Protein AF-A0AAW2Y7U4-F1 (afdb_monomer_lite)

Foldseek 3Di:
DDDDDDDDPPPVVVVVVVVVVCVVVDDPDDDAPDQPPADDFLLVCCVPPDPPVVSQVVQQVDWDWDAQDVVRDIDIHRGDRGTGDDDPDRDQVRQCVVLVNDGDDDPRCQQPVDPVRPVLVVLQQPQFDDDPPPDDDDPQWGAGPSDVVRTHNDDNPDDQPPDQDPVRDRPDPVVVVVVVVVVVVVVVVVVVVVVCVVCVVVVPDDDDDPDDD

InterPro domains:
  IPR002326 Cytochrome c1 [PF02167] (40-176)
  IPR002326 Cytochrome c1 [PTHR10266] (40-177)
  IPR021157 Cytochrome c1, transmembrane anchor, C-terminal [SSF81496] (174-211)
  IPR036909 Cytochrome c-like domain superfamily [G3DSA:1.10.760.10] (37-176)
  IPR036909 Cytochrome c-like domain superfamily [SSF46626] (39-178)

pLDDT: mean 77.58, std 15.25, range [33.69, 92.62]

Sequence (213 aa):
MALFGAGVSGLLSFATIASCDEAEHGLGAPSYPWPHNGILSFMTMRRVAYTEEETKAMAAEIEVVDGPNDEGEMFTRPGKLSDRFPQPYANEQAARFANGGAYPPDLSLITKARHDGQNYIFALLTGYRDPPAGVSIREGLHYNPYFPGGAIAMPKMLNDGAIEYEDGTPATEAQMGFKWIFVLSLALLQAGYYRRLKWSVLKSRKLVLDVIN

Structure (mmCIF, N/CA/C/O backbone):
data_AF-A0AAW2Y7U4-F1
#
_entry.id   AF-A0AAW2Y7U4-F1
#
loop_
_atom_site.group_PDB
_atom_site.id
_atom_site.type_symbol
_atom_site.label_atom_id
_atom_site.label_alt_id
_atom_site.label_comp_id
_atom_site.label_asym_id
_atom_site.label_entity_id
_atom_site.label_seq_id
_atom_site.pdbx_PDB_ins_code
_atom_site.Cartn_x
_atom_site.Cartn_y
_atom_site.Cartn_z
_atom_site.occupancy
_atom_site.B_iso_or_equiv
_atom_site.auth_seq_id
_atom_site.auth_comp_id
_atom_site.auth_asym_id
_atom_site.auth_atom_id
_atom_site.pdbx_PDB_model_num
ATOM 1 N N . MET A 1 1 ? -12.641 -80.018 -8.385 1.00 36.97 1 MET A N 1
ATOM 2 C CA . MET A 1 1 ? -12.291 -79.380 -9.673 1.00 36.97 1 MET A CA 1
ATOM 3 C C . MET A 1 1 ? -12.311 -77.877 -9.475 1.00 36.97 1 MET A C 1
ATOM 5 O O . MET A 1 1 ? -13.200 -77.384 -8.798 1.00 36.97 1 MET A O 1
ATOM 9 N N . ALA A 1 2 ? -11.262 -77.214 -9.940 1.00 36.09 2 ALA A N 1
ATOM 10 C CA . ALA A 1 2 ? -10.817 -75.887 -9.540 1.00 36.09 2 ALA A CA 1
ATOM 11 C C . ALA A 1 2 ? -11.294 -74.753 -10.477 1.00 36.09 2 ALA A C 1
ATOM 13 O O . ALA A 1 2 ? -11.786 -75.029 -11.564 1.00 36.09 2 ALA A O 1
ATOM 14 N N . LEU A 1 3 ? -10.997 -73.516 -10.047 1.00 37.44 3 LEU A N 1
ATOM 15 C CA . LEU A 1 3 ? -10.847 -72.264 -10.814 1.00 37.44 3 LEU A CA 1
ATOM 16 C C . LEU A 1 3 ? -12.106 -71.522 -11.309 1.00 37.44 3 LEU A C 1
ATOM 18 O O . LEU A 1 3 ? -12.762 -71.947 -12.248 1.00 37.44 3 LEU A O 1
ATOM 22 N N . PHE A 1 4 ? -12.369 -70.359 -10.694 1.00 36.69 4 PHE A N 1
ATOM 23 C CA . PHE A 1 4 ? -12.333 -68.980 -11.248 1.00 36.69 4 PHE A CA 1
ATOM 24 C C . PHE A 1 4 ? -13.032 -68.071 -10.204 1.00 36.69 4 PHE A C 1
ATOM 26 O O . PHE A 1 4 ? -14.191 -68.292 -9.891 1.00 36.69 4 PHE A O 1
ATOM 33 N N . GLY A 1 5 ? -12.441 -67.079 -9.534 1.00 33.69 5 GLY A N 1
ATOM 34 C CA . GLY A 1 5 ? -11.221 -66.316 -9.784 1.00 33.69 5 GLY A CA 1
ATOM 35 C C . GLY A 1 5 ? -11.572 -64.825 -9.875 1.00 33.69 5 GLY A C 1
ATOM 36 O O . GLY A 1 5 ? -11.991 -64.385 -10.931 1.00 33.69 5 GLY A O 1
ATOM 37 N N . ALA A 1 6 ? -11.412 -64.098 -8.760 1.00 44.75 6 ALA A N 1
ATOM 38 C CA . ALA A 1 6 ? -11.179 -62.648 -8.642 1.00 44.75 6 ALA A CA 1
ATOM 39 C C . ALA A 1 6 ? -12.042 -61.674 -9.485 1.00 44.75 6 ALA A C 1
ATOM 41 O O . ALA A 1 6 ? -11.770 -61.453 -10.658 1.00 44.75 6 ALA A O 1
ATOM 42 N N . GLY A 1 7 ? -13.002 -60.978 -8.856 1.00 37.09 7 GLY A N 1
ATOM 43 C CA . GLY A 1 7 ? -13.749 -59.913 -9.552 1.00 37.09 7 GLY A CA 1
ATOM 44 C C . GLY A 1 7 ? -14.312 -58.749 -8.730 1.00 37.09 7 GLY A C 1
ATOM 45 O O . GLY A 1 7 ? -14.622 -57.724 -9.320 1.00 37.09 7 GLY A O 1
ATOM 46 N N . VAL A 1 8 ? -14.439 -58.837 -7.397 1.00 41.47 8 VAL A N 1
ATOM 47 C CA . VAL A 1 8 ? -15.178 -57.797 -6.631 1.00 41.47 8 VAL A CA 1
ATOM 48 C C . VAL A 1 8 ? -14.355 -57.133 -5.515 1.00 41.47 8 VAL A C 1
ATOM 50 O O . VAL A 1 8 ? -14.747 -56.103 -4.981 1.00 41.47 8 VAL A O 1
ATOM 53 N N . SER A 1 9 ? -13.152 -57.626 -5.204 1.00 45.81 9 SER A N 1
ATOM 54 C CA . SER A 1 9 ? -12.367 -57.097 -4.072 1.00 45.81 9 SER A CA 1
ATOM 55 C C . SER A 1 9 ? -11.516 -55.850 -4.379 1.00 45.81 9 SER A C 1
ATOM 57 O O . SER A 1 9 ? -10.838 -55.361 -3.481 1.00 45.81 9 SER A O 1
ATOM 59 N N . GLY A 1 10 ? -11.508 -55.343 -5.618 1.00 40.22 10 GLY A N 1
ATOM 60 C CA . GLY A 1 10 ? -10.635 -54.230 -6.034 1.00 40.22 10 GLY A CA 1
ATOM 61 C C . GLY A 1 10 ? -11.274 -52.837 -6.014 1.00 40.22 10 GLY A C 1
ATOM 62 O O . GLY A 1 10 ? -10.560 -51.843 -6.072 1.00 40.22 10 GLY A O 1
ATOM 63 N N . LEU A 1 11 ? -12.606 -52.747 -5.930 1.00 41.75 11 LEU A N 1
ATOM 64 C CA . LEU A 1 11 ? -13.334 -51.468 -5.974 1.00 41.75 11 LEU A CA 1
ATOM 65 C C . LEU A 1 11 ? -13.614 -50.870 -4.588 1.00 41.75 11 LEU A C 1
ATOM 67 O O . LEU A 1 11 ? -13.903 -49.684 -4.487 1.00 41.75 11 LEU A O 1
ATOM 71 N N . LEU A 1 12 ? -13.488 -51.662 -3.519 1.00 41.91 12 LEU A N 1
ATOM 72 C CA . LEU A 1 12 ? -13.683 -51.186 -2.145 1.00 41.91 12 LEU A CA 1
ATOM 73 C C . LEU A 1 12 ? -12.390 -50.724 -1.466 1.00 41.91 12 LEU A C 1
ATOM 75 O O . LEU A 1 12 ? -12.472 -49.967 -0.504 1.00 41.91 12 LEU A O 1
ATOM 79 N N . SER A 1 13 ? -11.215 -51.121 -1.965 1.00 44.44 13 SER A N 1
ATOM 80 C CA . SER A 1 13 ? -9.920 -50.756 -1.374 1.00 44.44 13 SER A CA 1
ATOM 81 C C . SER A 1 13 ? -9.435 -49.357 -1.769 1.00 44.44 13 SER A C 1
ATOM 83 O O . SER A 1 13 ? -8.787 -48.695 -0.967 1.00 44.44 13 SER A O 1
ATOM 85 N N . PHE A 1 14 ? -9.787 -48.853 -2.957 1.00 40.94 14 PHE A N 1
ATOM 86 C CA . PHE A 1 14 ? -9.413 -47.489 -3.364 1.00 40.94 14 PHE A CA 1
ATOM 87 C C . PHE A 1 14 ? -10.247 -46.397 -2.676 1.00 40.94 14 PHE A C 1
ATOM 89 O O . PHE A 1 14 ? -9.730 -45.315 -2.412 1.00 40.94 14 PHE A O 1
ATOM 96 N N . ALA A 1 15 ? -11.507 -46.680 -2.328 1.00 45.12 15 ALA A N 1
ATOM 97 C CA . ALA A 1 15 ? -12.352 -45.734 -1.595 1.00 45.12 15 ALA A CA 1
ATOM 98 C C . ALA A 1 15 ? -11.982 -45.642 -0.102 1.00 45.12 15 ALA A C 1
ATOM 100 O O . ALA A 1 15 ? -12.077 -44.570 0.490 1.00 45.12 15 ALA A O 1
ATOM 101 N N . THR A 1 16 ? -11.522 -46.743 0.509 1.00 45.28 16 THR A N 1
ATOM 102 C CA . THR A 1 16 ? -11.102 -46.737 1.922 1.00 45.28 16 THR A CA 1
ATOM 103 C C . THR A 1 16 ? -9.768 -46.029 2.135 1.00 45.28 16 THR A C 1
ATOM 105 O O . THR A 1 16 ? -9.624 -45.347 3.140 1.00 45.28 16 THR A O 1
ATOM 108 N N . ILE A 1 17 ? -8.822 -46.110 1.191 1.00 48.69 17 ILE A N 1
ATOM 109 C CA . ILE A 1 17 ? -7.541 -45.389 1.307 1.00 48.69 17 ILE A CA 1
ATOM 110 C C . ILE A 1 17 ? -7.755 -43.865 1.235 1.00 48.69 17 ILE A C 1
ATOM 112 O O . ILE A 1 17 ? -7.222 -43.147 2.073 1.00 48.69 17 ILE A O 1
ATOM 116 N N . ALA A 1 18 ? -8.602 -43.373 0.320 1.00 48.94 18 ALA A N 1
ATOM 117 C CA . ALA A 1 18 ? -8.914 -41.941 0.219 1.00 48.94 18 ALA A CA 1
ATOM 118 C C . ALA A 1 18 ? -9.675 -41.401 1.449 1.00 48.94 18 ALA A C 1
ATOM 120 O O . ALA A 1 18 ? -9.380 -40.312 1.931 1.00 48.94 18 ALA A O 1
ATOM 121 N N . SER A 1 19 ? -10.611 -42.188 1.997 1.00 50.25 19 SER A N 1
ATOM 122 C CA . SER A 1 19 ? -11.323 -41.839 3.235 1.00 50.25 19 SER A CA 1
ATOM 123 C C . SER A 1 19 ? -10.422 -41.873 4.474 1.00 50.25 19 SER A C 1
ATOM 125 O O . SER A 1 19 ? -10.700 -41.149 5.429 1.00 50.25 19 SER A O 1
ATOM 127 N N . CYS A 1 20 ? -9.385 -42.716 4.493 1.00 51.78 20 CYS A N 1
ATOM 128 C CA . CYS A 1 20 ? -8.417 -42.749 5.587 1.00 51.78 20 CYS A CA 1
ATOM 129 C C . CYS A 1 20 ? -7.456 -41.554 5.532 1.00 51.78 20 CYS A C 1
ATOM 131 O O . CYS A 1 20 ? -7.213 -40.967 6.579 1.00 51.78 20 CYS A O 1
ATOM 133 N N . ASP A 1 21 ? -6.987 -41.126 4.353 1.00 51.34 21 ASP A N 1
ATOM 134 C CA . ASP A 1 21 ? -6.082 -39.966 4.240 1.00 51.34 21 ASP A CA 1
ATOM 135 C C . ASP A 1 21 ? -6.731 -38.657 4.738 1.00 51.34 21 ASP A C 1
ATOM 137 O O . ASP A 1 21 ? -6.091 -37.887 5.459 1.00 51.34 21 ASP A O 1
ATOM 141 N N . GLU A 1 22 ? -8.013 -38.418 4.427 1.00 56.22 22 GLU A N 1
ATOM 142 C CA . GLU A 1 22 ? -8.770 -37.257 4.936 1.00 56.22 22 GLU A CA 1
ATOM 143 C C . GLU A 1 22 ? -9.026 -37.336 6.452 1.00 56.22 22 GLU A C 1
ATOM 145 O O . GLU A 1 22 ? -9.030 -36.315 7.144 1.00 56.22 22 GLU A O 1
ATOM 150 N N . ALA A 1 23 ? -9.205 -38.548 6.986 1.00 57.84 23 ALA A N 1
ATOM 151 C CA . ALA A 1 23 ? -9.392 -38.775 8.416 1.00 57.84 23 ALA A CA 1
ATOM 152 C C . ALA A 1 23 ? -8.083 -38.638 9.218 1.00 57.84 23 ALA A C 1
ATOM 154 O O . ALA A 1 23 ? -8.126 -38.171 10.356 1.00 57.84 23 ALA A O 1
ATOM 155 N N . GLU A 1 24 ? -6.930 -38.998 8.641 1.00 51.22 24 GLU A N 1
ATOM 156 C CA . GLU A 1 24 ? -5.616 -38.882 9.294 1.00 51.22 24 GLU A CA 1
ATOM 157 C C . GLU A 1 24 ? -5.070 -37.447 9.291 1.0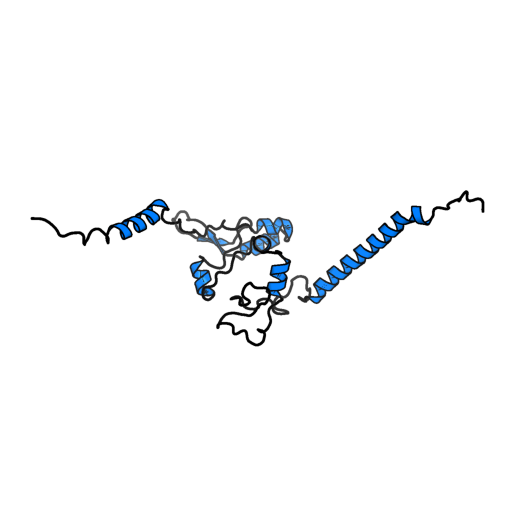0 51.22 24 GLU A C 1
ATOM 159 O O . GLU A 1 24 ? -4.419 -37.038 10.254 1.00 51.22 24 GLU A O 1
ATOM 164 N N . HIS A 1 25 ? -5.388 -36.651 8.265 1.00 56.03 25 HIS A N 1
ATOM 165 C CA . HIS A 1 25 ? -5.038 -35.224 8.229 1.00 56.03 25 HIS A CA 1
ATOM 166 C C . HIS A 1 25 ? -5.986 -34.357 9.072 1.00 56.03 25 HIS A C 1
ATOM 168 O O . HIS A 1 25 ? -5.632 -33.233 9.440 1.00 56.03 25 HIS A O 1
ATOM 174 N N . GLY A 1 26 ? -7.167 -34.889 9.402 1.00 55.41 26 GLY A N 1
ATOM 175 C CA . GLY A 1 26 ? -8.241 -34.155 10.052 1.00 55.41 26 GLY A CA 1
ATOM 176 C C . GLY A 1 26 ? -8.894 -33.140 9.111 1.00 55.41 26 GLY A C 1
ATOM 177 O O . GLY A 1 26 ? -8.283 -32.613 8.180 1.00 55.41 26 GLY A O 1
ATOM 178 N N . LEU A 1 27 ? -10.167 -32.831 9.365 1.00 69.62 27 LEU A N 1
ATOM 179 C CA . LEU A 1 27 ? -10.836 -31.742 8.662 1.00 69.62 27 LEU A CA 1
ATOM 180 C C . LEU A 1 27 ? -10.092 -30.436 8.983 1.00 69.62 27 LEU A C 1
ATOM 182 O O . LEU A 1 27 ? -9.951 -30.078 10.154 1.00 69.62 27 LEU A O 1
ATOM 186 N N . GLY A 1 28 ? -9.607 -29.734 7.957 1.00 53.69 28 GLY A N 1
ATOM 187 C CA . GLY A 1 28 ? -8.924 -28.455 8.141 1.00 53.69 28 GLY A CA 1
ATOM 188 C C . GLY A 1 28 ? -9.796 -27.495 8.948 1.00 53.69 28 GLY A C 1
ATOM 189 O O . GLY A 1 28 ? -10.969 -27.295 8.626 1.00 53.69 28 GLY A O 1
ATOM 190 N N . ALA A 1 29 ? -9.238 -26.920 10.015 1.00 51.44 29 ALA A N 1
ATOM 191 C CA . ALA A 1 29 ? -9.971 -25.969 10.837 1.00 51.44 29 ALA A CA 1
ATOM 192 C C . ALA A 1 29 ? -10.449 -24.794 9.960 1.00 51.44 29 ALA A C 1
ATOM 194 O O . ALA A 1 29 ? -9.643 -24.233 9.208 1.00 51.44 29 ALA A O 1
ATOM 195 N N . PRO A 1 30 ? -11.734 -24.405 10.027 1.00 63.22 30 PRO A N 1
ATOM 196 C CA . PRO A 1 30 ? -12.220 -23.263 9.270 1.00 63.22 30 PRO A CA 1
ATOM 197 C C . PRO A 1 30 ? -11.508 -21.991 9.746 1.00 63.22 30 PRO A C 1
ATOM 199 O O . PRO A 1 30 ? -11.254 -21.797 10.936 1.00 63.22 30 PRO A O 1
ATOM 202 N N . SER A 1 31 ? -11.169 -21.109 8.809 1.00 58.25 31 SER A N 1
ATOM 203 C CA . SER A 1 31 ? -10.583 -19.814 9.141 1.00 58.25 31 SER A CA 1
ATOM 204 C C . SER A 1 31 ? -11.659 -18.912 9.744 1.00 58.25 31 SER A C 1
ATOM 206 O O . SER A 1 31 ? -12.531 -18.415 9.029 1.00 58.25 31 SER A O 1
ATOM 208 N N . TYR A 1 32 ? -11.604 -18.697 11.054 1.00 51.03 32 TYR A N 1
ATOM 209 C CA . TYR A 1 32 ? -12.492 -17.757 11.731 1.00 51.03 32 TYR A CA 1
ATOM 210 C C . TYR A 1 32 ? -11.959 -16.321 11.568 1.00 51.03 32 TYR A C 1
ATOM 212 O O . TYR A 1 32 ? -10.771 -16.087 11.824 1.00 51.03 32 TYR A O 1
ATOM 220 N N . PRO A 1 33 ? -12.793 -15.349 11.152 1.00 57.72 33 PRO A N 1
ATOM 221 C CA . PRO A 1 33 ? -12.385 -13.960 10.944 1.00 57.72 33 PRO A CA 1
ATOM 222 C C . PRO A 1 33 ? -12.293 -13.218 12.285 1.00 57.72 33 PRO A C 1
ATOM 224 O O . PRO A 1 33 ? -13.090 -12.335 12.590 1.00 57.72 33 PRO A O 1
ATOM 227 N N . TRP A 1 34 ? -11.334 -13.605 13.128 1.00 58.59 34 TRP A N 1
ATOM 228 C CA . TRP A 1 34 ? -11.118 -12.942 14.409 1.00 58.59 34 TRP A CA 1
ATOM 229 C C . TRP A 1 34 ? -10.731 -11.469 14.207 1.00 58.59 34 TRP A C 1
ATOM 231 O O . TRP A 1 34 ? -9.892 -11.178 13.349 1.00 58.59 34 TRP A O 1
ATOM 241 N N . PRO A 1 35 ? -11.220 -10.542 15.051 1.00 49.69 35 PRO A N 1
ATOM 242 C CA . PRO A 1 35 ? -10.911 -9.112 14.935 1.00 49.69 35 PRO A CA 1
ATOM 243 C C . PRO A 1 35 ? -9.421 -8.789 15.151 1.00 49.69 35 PRO A C 1
ATOM 245 O O . PRO A 1 35 ? -8.964 -7.690 14.848 1.00 49.69 35 PRO A O 1
ATOM 248 N N . HIS A 1 36 ? -8.637 -9.743 15.664 1.00 57.34 36 HIS A N 1
ATOM 249 C CA . HIS A 1 36 ? -7.193 -9.619 15.864 1.00 57.34 36 HIS A CA 1
ATOM 250 C C . HIS A 1 36 ? -6.341 -10.258 14.750 1.00 57.34 36 HIS A C 1
ATOM 252 O O . HIS A 1 36 ? -5.112 -10.263 14.866 1.00 57.34 36 HIS A O 1
ATOM 258 N N . ASN A 1 37 ? -6.951 -10.762 13.671 1.00 56.62 37 ASN A N 1
ATOM 259 C CA . ASN A 1 37 ? -6.230 -11.335 12.535 1.00 56.62 37 ASN A CA 1
ATOM 260 C C . ASN A 1 37 ? -5.621 -10.234 11.654 1.00 56.62 37 ASN A C 1
ATOM 262 O O . ASN A 1 37 ? -6.326 -9.535 10.931 1.00 56.62 37 ASN A O 1
ATOM 266 N N . GLY A 1 38 ? -4.296 -10.102 11.699 1.00 64.62 38 GLY A N 1
ATOM 267 C CA . GLY A 1 38 ? -3.539 -9.132 10.907 1.00 64.62 38 GLY A CA 1
ATOM 268 C C . GLY A 1 38 ? -2.384 -8.525 11.700 1.00 64.62 38 GLY A C 1
ATOM 269 O O . GLY A 1 38 ? -2.373 -8.530 12.932 1.00 64.62 38 GLY A O 1
ATOM 270 N N . ILE A 1 39 ? -1.376 -8.005 10.999 1.00 72.19 39 ILE A N 1
ATOM 271 C CA . ILE A 1 39 ? -0.150 -7.496 11.642 1.00 72.19 39 ILE A CA 1
ATOM 272 C C . ILE A 1 39 ? -0.290 -6.017 12.028 1.00 72.19 39 ILE A C 1
ATOM 274 O O . ILE A 1 39 ? 0.277 -5.581 13.034 1.00 72.19 39 ILE A O 1
ATOM 278 N N . LEU A 1 40 ? -1.077 -5.248 11.275 1.00 80.31 40 LEU A N 1
ATOM 279 C CA . LEU A 1 40 ? -1.239 -3.806 11.459 1.00 80.31 40 LEU A CA 1
ATOM 280 C C . LEU A 1 40 ? -2.457 -3.484 12.335 1.00 80.31 40 LEU A C 1
ATOM 282 O O . LEU A 1 40 ? -3.530 -4.055 12.166 1.00 80.31 40 LEU A O 1
ATOM 286 N N . SER A 1 41 ? -2.269 -2.594 13.308 1.00 84.00 41 SER A N 1
ATOM 287 C CA . SER A 1 41 ? -3.330 -2.002 14.132 1.00 84.00 41 SER A CA 1
ATOM 288 C C . SER A 1 41 ? -3.214 -0.484 14.110 1.00 84.00 41 SER A C 1
ATOM 290 O O . SER A 1 41 ? -2.131 0.057 13.854 1.00 84.00 41 SER A O 1
ATOM 292 N N . PHE A 1 42 ? -4.303 0.203 14.453 1.00 85.06 42 PHE A N 1
ATOM 293 C CA . PHE A 1 42 ? -4.319 1.662 14.591 1.00 85.06 42 PHE A CA 1
ATOM 294 C C . PHE A 1 42 ? -3.248 2.162 15.576 1.00 85.06 42 PHE A C 1
ATOM 296 O O . PHE A 1 42 ? -2.602 3.183 15.351 1.00 85.06 42 PHE A O 1
ATOM 303 N N . MET A 1 43 ? -2.939 1.386 16.616 1.00 85.62 43 MET A N 1
ATOM 304 C CA . MET A 1 43 ? -1.855 1.688 17.555 1.00 85.62 43 MET A CA 1
ATOM 305 C C . MET A 1 43 ? -0.474 1.846 16.892 1.00 85.62 43 MET A C 1
ATOM 307 O O . MET A 1 43 ? 0.343 2.652 17.349 1.00 85.62 43 MET A O 1
ATOM 311 N N . THR A 1 44 ? -0.194 1.091 15.826 1.00 85.94 44 THR A N 1
ATOM 312 C CA . THR A 1 44 ? 1.058 1.222 15.066 1.00 85.94 44 THR A CA 1
ATOM 313 C C . THR A 1 44 ? 1.094 2.545 14.299 1.00 85.94 44 THR A C 1
ATOM 315 O O . THR A 1 44 ? 2.136 3.194 14.278 1.00 85.94 44 THR A O 1
ATOM 318 N N . MET A 1 45 ? -0.041 2.993 13.752 1.00 83.50 45 MET A N 1
ATOM 319 C CA . MET A 1 45 ? -0.172 4.300 13.090 1.00 83.50 45 MET A CA 1
ATOM 320 C C . MET A 1 45 ? 0.094 5.459 14.050 1.00 83.50 45 MET A C 1
ATOM 322 O O . MET A 1 45 ? 0.916 6.321 13.741 1.00 83.50 45 MET A O 1
ATOM 326 N N . ARG A 1 46 ? -0.508 5.419 15.248 1.00 84.38 46 ARG A N 1
ATOM 327 C CA . ARG A 1 46 ? -0.305 6.425 16.307 1.00 84.38 46 ARG A CA 1
ATOM 328 C C . ARG A 1 46 ? 1.170 6.623 16.668 1.00 84.38 46 ARG A C 1
ATOM 330 O O . ARG A 1 46 ? 1.595 7.686 17.096 1.00 84.38 46 ARG A O 1
ATOM 337 N N . ARG A 1 47 ? 1.966 5.556 16.590 1.00 75.31 47 ARG A N 1
ATOM 338 C CA . ARG A 1 47 ? 3.387 5.601 16.961 1.00 75.31 47 ARG A CA 1
ATOM 339 C C . ARG A 1 47 ? 4.282 6.188 15.874 1.00 75.31 47 ARG A C 1
ATOM 341 O O . ARG A 1 47 ? 5.422 6.517 16.188 1.00 75.31 47 ARG A O 1
ATOM 348 N N . VAL A 1 48 ? 3.814 6.247 14.629 1.00 82.75 48 VAL A N 1
ATOM 349 C CA . VAL A 1 48 ? 4.674 6.511 13.467 1.00 82.75 48 VAL A CA 1
ATOM 350 C C . VAL A 1 48 ? 4.217 7.728 12.671 1.00 82.75 48 VAL A C 1
ATOM 352 O O . VAL A 1 48 ? 5.057 8.559 12.346 1.00 82.75 48 VAL A O 1
ATOM 355 N N . ALA A 1 49 ? 2.928 7.826 12.343 1.00 79.19 49 ALA A N 1
ATOM 356 C CA . ALA A 1 49 ? 2.438 8.764 11.331 1.00 79.19 49 ALA A CA 1
ATOM 357 C C . ALA A 1 49 ? 1.417 9.786 11.852 1.00 79.19 49 ALA A C 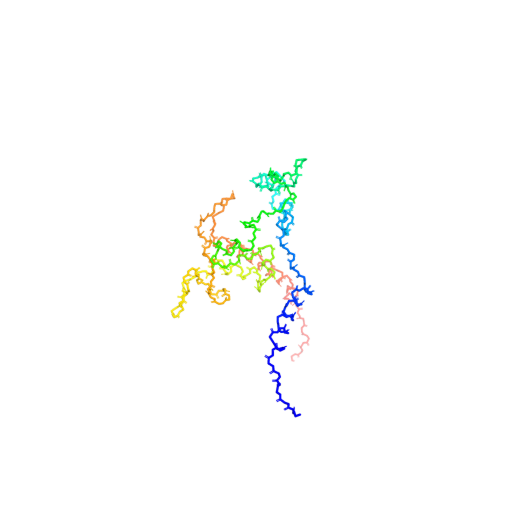1
ATOM 359 O O . ALA A 1 49 ? 1.432 10.916 11.383 1.00 79.19 49 ALA A O 1
ATOM 360 N N . TYR A 1 50 ? 0.570 9.414 12.816 1.00 87.69 50 TYR A N 1
ATOM 361 C CA . TYR A 1 50 ? -0.565 10.237 13.252 1.00 87.69 50 TYR A CA 1
ATOM 362 C C . TYR A 1 50 ? -0.544 10.507 14.752 1.00 87.69 50 TYR A C 1
ATOM 364 O O . TYR A 1 50 ? 0.031 9.741 15.531 1.00 87.69 50 TYR A O 1
ATOM 372 N N . THR A 1 51 ? -1.218 11.575 15.171 1.00 91.50 51 THR A N 1
ATOM 373 C CA . THR A 1 51 ? -1.446 11.856 16.591 1.00 91.50 51 THR A CA 1
ATOM 374 C C . THR A 1 51 ? -2.481 10.896 17.190 1.00 91.50 51 THR A C 1
ATOM 376 O O . THR A 1 51 ? -3.192 10.169 16.489 1.00 91.50 51 THR A O 1
ATOM 379 N N . GLU A 1 52 ? -2.568 10.849 18.523 1.00 86.94 52 GLU A N 1
ATOM 380 C CA . GLU A 1 52 ? -3.530 9.977 19.207 1.00 86.94 52 GLU A CA 1
ATOM 381 C C . GLU A 1 52 ? -4.984 10.342 18.913 1.00 86.94 52 GLU A C 1
ATOM 383 O O . GLU A 1 52 ? -5.815 9.446 18.789 1.00 86.94 52 GLU A O 1
ATOM 388 N N . GLU A 1 53 ? -5.285 11.630 18.791 1.00 89.88 53 GLU A N 1
ATOM 389 C CA . GLU A 1 53 ? -6.643 12.117 18.550 1.00 89.88 53 GLU A CA 1
ATOM 390 C C . GLU A 1 53 ? -7.093 11.801 17.122 1.00 89.88 53 GLU A C 1
ATOM 392 O O . GLU A 1 53 ? -8.159 11.215 16.942 1.00 89.88 53 GLU A O 1
ATOM 397 N N . GLU A 1 54 ? -6.238 12.054 16.128 1.00 89.19 54 GLU A N 1
ATOM 398 C CA . GLU A 1 54 ? -6.488 11.694 14.726 1.00 89.19 54 GLU A CA 1
ATOM 399 C C . GLU A 1 54 ? -6.674 10.184 14.565 1.00 89.19 54 GLU A C 1
ATOM 401 O O . GLU A 1 54 ? -7.642 9.726 13.964 1.00 89.19 54 GLU A O 1
ATOM 406 N N . THR A 1 55 ? -5.790 9.385 15.171 1.00 87.38 55 THR A N 1
ATOM 407 C CA . THR A 1 55 ? -5.878 7.923 15.058 1.00 87.38 55 THR A CA 1
ATOM 408 C C . THR A 1 55 ? -7.139 7.382 15.742 1.00 87.38 55 THR A C 1
ATOM 410 O O . THR A 1 55 ? -7.731 6.414 15.268 1.00 87.38 55 THR A O 1
ATOM 413 N N . LYS A 1 56 ? -7.571 7.986 16.859 1.00 89.25 56 LYS A N 1
ATOM 414 C CA . LYS A 1 56 ? -8.841 7.632 17.512 1.00 89.25 56 LYS A CA 1
ATOM 415 C C . LYS A 1 56 ? -10.037 8.002 16.645 1.00 89.25 56 LYS A C 1
ATOM 417 O O . LYS A 1 56 ? -10.968 7.210 16.590 1.00 89.25 56 LYS A O 1
ATOM 422 N N . ALA A 1 57 ? -10.004 9.155 15.980 1.00 91.19 57 ALA A N 1
ATOM 423 C CA . ALA A 1 57 ? -11.060 9.564 15.060 1.00 91.19 57 ALA A CA 1
ATOM 424 C C . ALA A 1 57 ? -11.173 8.588 13.877 1.00 91.19 57 ALA A C 1
ATOM 426 O O . ALA A 1 57 ? -12.258 8.076 13.623 1.00 91.19 57 ALA A O 1
ATOM 427 N N . MET A 1 58 ? -10.046 8.227 13.252 1.00 87.38 58 MET A N 1
ATOM 428 C CA . MET A 1 58 ? -10.003 7.238 12.163 1.00 87.38 58 MET A CA 1
ATOM 429 C C . MET A 1 58 ? -10.470 5.846 12.609 1.00 87.38 58 MET A C 1
ATOM 431 O O . MET A 1 58 ? -11.166 5.152 11.876 1.00 87.38 58 MET A O 1
ATOM 435 N N . ALA A 1 59 ? -10.097 5.420 13.820 1.00 88.75 59 ALA A N 1
ATOM 436 C CA . ALA A 1 59 ? -10.554 4.143 14.362 1.00 88.75 59 ALA A CA 1
ATOM 437 C C . ALA A 1 59 ? -12.051 4.167 14.712 1.00 88.75 59 ALA A C 1
ATOM 439 O O . ALA A 1 59 ? -12.716 3.148 14.582 1.00 88.75 59 ALA A O 1
ATOM 440 N N . ALA A 1 60 ? -12.593 5.304 15.148 1.00 90.19 60 ALA A N 1
ATOM 441 C CA . ALA A 1 60 ? -14.007 5.422 15.495 1.00 90.19 60 ALA A CA 1
ATOM 442 C C . ALA A 1 60 ? -14.931 5.445 14.265 1.00 90.19 60 ALA A C 1
ATOM 444 O O . ALA A 1 60 ? -16.111 5.140 14.405 1.00 90.19 60 ALA A O 1
ATOM 445 N N . GLU A 1 61 ? -14.404 5.785 13.086 1.00 89.56 61 GLU A N 1
ATOM 446 C CA . GLU A 1 61 ? -15.147 5.776 11.820 1.00 89.56 61 GLU A CA 1
ATOM 447 C C . GLU A 1 61 ? -15.504 4.358 11.354 1.00 89.56 61 GLU A C 1
ATOM 449 O O . GLU A 1 61 ? -16.502 4.158 10.665 1.00 89.56 61 GLU A O 1
ATOM 454 N N . ILE A 1 62 ? -14.715 3.357 11.755 1.00 87.12 62 ILE A N 1
ATOM 455 C CA . ILE A 1 62 ? -14.978 1.965 11.401 1.00 87.12 62 ILE A CA 1
ATOM 456 C C . ILE A 1 62 ? -15.887 1.284 12.428 1.00 87.12 62 ILE A C 1
ATOM 458 O O . ILE A 1 62 ? -15.726 1.430 13.644 1.00 87.12 62 ILE A O 1
ATOM 462 N N . GLU A 1 63 ? -16.806 0.460 11.931 1.00 87.62 63 GLU A N 1
ATOM 463 C CA . GLU A 1 63 ? -17.601 -0.437 12.764 1.00 87.62 63 GLU A CA 1
ATOM 464 C C . GLU A 1 63 ? -16.904 -1.791 12.894 1.00 87.62 63 GLU A C 1
ATOM 466 O O . GLU A 1 63 ? -16.503 -2.413 11.907 1.00 87.62 63 GLU A O 1
ATOM 471 N N . VAL A 1 64 ? -16.760 -2.261 14.132 1.00 85.94 64 VAL A N 1
ATOM 472 C CA . VAL A 1 64 ? -16.154 -3.555 14.448 1.00 85.94 64 VAL A CA 1
ATOM 473 C C . VAL A 1 64 ? -17.176 -4.395 15.199 1.00 85.94 64 VAL A C 1
ATOM 475 O O . VAL A 1 64 ? -17.753 -3.950 16.193 1.00 85.94 64 VAL A O 1
ATOM 478 N N . VAL A 1 65 ? -17.388 -5.621 14.723 1.00 86.00 65 VAL A N 1
ATOM 479 C CA . VAL A 1 65 ? -18.189 -6.624 15.429 1.00 86.00 65 VAL A CA 1
ATOM 480 C C . VAL A 1 65 ? -17.396 -7.099 16.646 1.00 86.00 65 VAL A C 1
ATOM 482 O O . VAL A 1 65 ? -16.270 -7.584 16.505 1.00 86.00 65 VAL A O 1
ATOM 485 N N . ASP A 1 66 ? -17.975 -6.949 17.833 1.00 82.88 66 ASP A N 1
ATOM 486 C CA . ASP A 1 66 ? -17.411 -7.403 19.103 1.00 82.88 66 ASP A CA 1
ATOM 487 C C . ASP A 1 66 ? -18.288 -8.504 19.719 1.00 82.88 66 ASP A C 1
ATOM 489 O O . ASP A 1 66 ? -19.392 -8.775 19.245 1.00 82.88 66 ASP A O 1
ATOM 493 N N . GLY A 1 67 ? -17.726 -9.193 20.714 1.00 80.81 67 GLY A N 1
ATOM 494 C CA . GLY A 1 67 ? -18.201 -10.463 21.255 1.00 80.81 67 GLY A CA 1
ATOM 495 C C . GLY A 1 67 ? -19.640 -10.492 21.788 1.00 80.81 67 GLY A C 1
ATOM 496 O O . GLY A 1 67 ? -20.339 -9.480 21.794 1.00 80.81 67 GLY A O 1
ATOM 497 N N . PRO A 1 68 ? -20.076 -11.670 22.272 1.00 84.62 68 PRO A N 1
ATOM 498 C CA . PRO A 1 68 ? -21.427 -11.845 22.777 1.00 84.62 68 PRO A CA 1
ATOM 499 C C . PRO A 1 68 ? -21.662 -10.937 23.985 1.00 84.62 68 PRO A C 1
ATOM 501 O O . PRO A 1 68 ? -20.869 -10.941 24.930 1.00 84.62 68 PRO A O 1
ATOM 504 N N . ASN A 1 69 ? -22.741 -10.162 23.951 1.00 86.75 69 ASN A N 1
ATOM 505 C CA . ASN A 1 69 ? -23.242 -9.440 25.114 1.00 86.75 69 ASN A CA 1
ATOM 506 C C . ASN A 1 69 ? -23.800 -10.426 26.166 1.00 86.75 69 ASN A C 1
ATOM 508 O O . ASN A 1 69 ? -23.785 -11.643 25.974 1.00 86.75 69 ASN A O 1
ATOM 512 N N . ASP A 1 70 ? -24.329 -9.908 27.276 1.00 88.38 70 ASP A N 1
ATOM 513 C CA . ASP A 1 70 ? -24.929 -10.732 28.339 1.00 88.38 70 ASP A CA 1
ATOM 514 C C . ASP A 1 70 ? -26.135 -11.577 27.856 1.00 88.38 70 ASP A C 1
ATOM 516 O O . ASP A 1 70 ? -26.546 -12.519 28.532 1.00 88.38 70 ASP A O 1
ATOM 520 N N . GLU A 1 71 ? -26.674 -11.276 26.670 1.00 86.56 71 GLU A N 1
ATOM 521 C CA . GLU A 1 71 ? -27.759 -12.004 25.997 1.00 86.56 71 GLU A CA 1
ATOM 522 C C . GLU A 1 71 ? -27.239 -13.046 24.982 1.00 86.56 71 GLU A C 1
ATOM 524 O O . GLU A 1 71 ? -28.016 -13.825 24.431 1.00 86.56 71 GLU A O 1
ATOM 529 N N . GLY A 1 72 ? -25.920 -13.120 24.765 1.00 86.56 72 GLY A N 1
ATOM 530 C CA . GLY A 1 72 ? -25.278 -14.045 23.829 1.00 86.56 72 GLY A CA 1
ATOM 531 C C . GLY A 1 72 ? -25.244 -13.563 22.373 1.00 86.56 72 GLY A C 1
ATOM 532 O O . GLY A 1 72 ? -24.842 -14.327 21.494 1.00 86.56 72 GLY A O 1
ATOM 533 N N . GLU A 1 73 ? -25.628 -12.316 22.106 1.00 84.94 73 GLU A N 1
ATOM 534 C CA . GLU A 1 73 ? -25.663 -11.721 20.769 1.00 84.94 73 GLU A CA 1
ATOM 535 C C . GLU A 1 73 ? -24.402 -10.898 20.478 1.00 84.94 73 GLU A C 1
ATOM 537 O O . GLU A 1 73 ? -23.901 -10.161 21.327 1.00 84.94 73 GLU A O 1
ATOM 542 N N . MET A 1 74 ? -23.885 -11.009 19.252 1.00 87.44 74 MET A N 1
ATOM 543 C CA . MET A 1 74 ? -22.765 -10.189 18.781 1.00 87.44 74 MET A CA 1
ATOM 544 C C . MET A 1 74 ? -23.262 -8.771 18.489 1.00 87.44 74 MET A C 1
ATOM 546 O O . MET A 1 74 ? -24.272 -8.609 17.804 1.00 87.44 74 MET A O 1
ATOM 550 N N . PHE A 1 75 ? -22.538 -7.748 18.937 1.00 86.62 75 PHE A N 1
ATOM 551 C CA . PHE A 1 75 ? -22.910 -6.350 18.696 1.00 86.62 75 PHE A CA 1
ATOM 552 C C . PHE A 1 75 ? -21.829 -5.601 17.919 1.00 86.62 75 PHE A C 1
ATOM 554 O O . PHE A 1 75 ? -20.652 -5.966 17.927 1.00 86.62 75 PHE A O 1
ATOM 561 N N . THR A 1 76 ? -22.222 -4.532 17.231 1.00 88.81 76 THR A N 1
ATOM 562 C CA . THR A 1 76 ? -21.288 -3.623 16.567 1.00 88.81 76 THR A CA 1
ATOM 563 C C . THR A 1 76 ? -20.926 -2.474 17.496 1.00 88.81 76 THR A C 1
ATOM 565 O O . THR A 1 76 ? -21.761 -1.936 18.226 1.00 88.81 76 THR A O 1
ATOM 568 N N . ARG A 1 77 ? -19.651 -2.090 17.485 1.00 91.50 77 ARG A N 1
ATOM 569 C CA . ARG A 1 77 ? -19.158 -0.917 18.209 1.00 91.50 77 ARG A CA 1
ATOM 570 C C . ARG A 1 77 ? -18.223 -0.089 17.333 1.00 91.50 77 ARG A C 1
ATOM 572 O O . ARG A 1 77 ? -17.594 -0.649 16.431 1.00 91.50 77 ARG A O 1
ATOM 579 N N . PRO A 1 78 ? -18.051 1.209 17.637 1.00 92.62 78 PRO A N 1
ATOM 580 C CA . PRO A 1 78 ? -16.977 1.981 17.032 1.00 92.62 78 PRO A CA 1
ATOM 581 C C . PRO A 1 78 ? -15.616 1.347 17.353 1.00 92.62 78 PRO A C 1
ATOM 583 O O . PRO A 1 78 ? -15.393 0.790 18.446 1.00 92.62 78 PRO A O 1
ATOM 586 N N . GLY A 1 79 ? -14.710 1.414 16.382 1.00 89.44 79 GLY A N 1
ATOM 587 C CA . GLY A 1 79 ? -13.360 0.893 16.510 1.00 89.44 79 GLY A CA 1
ATOM 588 C C . GLY A 1 79 ? -12.542 1.626 17.575 1.00 89.44 79 GLY A C 1
ATOM 589 O O . GLY A 1 79 ? -12.764 2.785 17.932 1.00 89.44 79 GLY A O 1
ATOM 590 N N . LYS A 1 80 ? -11.578 0.901 18.133 1.00 89.19 80 LYS A N 1
ATOM 591 C CA . LYS A 1 80 ? -10.636 1.354 19.159 1.00 89.19 80 LYS A CA 1
ATOM 592 C C . LYS A 1 80 ? -9.218 1.263 18.604 1.00 89.19 80 LYS A C 1
ATOM 594 O O . LYS A 1 80 ? -8.933 0.484 17.705 1.00 89.19 80 LYS A O 1
ATOM 599 N N . LEU A 1 81 ? -8.276 1.979 19.219 1.00 87.12 81 LEU A N 1
ATOM 600 C CA . LEU A 1 81 ? -6.859 1.959 18.812 1.00 87.12 81 LEU A CA 1
ATOM 601 C C . LEU A 1 81 ? -6.220 0.557 18.809 1.00 87.12 81 LEU A C 1
ATOM 603 O O . LEU A 1 81 ? -5.252 0.313 18.086 1.00 87.12 81 LEU A O 1
ATOM 607 N N . SER A 1 82 ? -6.718 -0.344 19.656 1.00 86.50 82 SER A N 1
ATOM 608 C CA . SER A 1 82 ? -6.254 -1.730 19.738 1.00 86.50 82 SER A CA 1
ATOM 609 C C . SER A 1 82 ? -6.718 -2.595 18.570 1.00 86.50 82 SER A C 1
ATOM 611 O O . SER A 1 82 ? -6.118 -3.646 18.342 1.00 86.50 82 SER A O 1
ATOM 613 N N . ASP A 1 83 ? -7.766 -2.181 17.858 1.00 89.12 83 ASP A N 1
ATOM 614 C CA . ASP A 1 83 ? -8.352 -2.971 16.784 1.00 89.12 83 ASP A CA 1
ATOM 615 C C . ASP A 1 83 ? -7.426 -3.005 15.558 1.00 89.12 83 ASP A C 1
ATOM 617 O O . ASP A 1 83 ? -6.576 -2.129 15.328 1.00 89.12 83 ASP A O 1
ATOM 621 N N . ARG A 1 84 ? -7.554 -4.085 14.787 1.00 86.88 84 ARG A N 1
ATOM 622 C CA . ARG A 1 84 ? -6.862 -4.256 13.509 1.00 86.88 84 ARG A CA 1
ATOM 623 C C . ARG A 1 84 ? -7.598 -3.504 12.412 1.00 86.88 84 ARG A C 1
ATOM 625 O O . ARG A 1 84 ? -8.733 -3.069 12.586 1.00 86.88 84 ARG A O 1
ATOM 632 N N . PHE A 1 85 ? -6.939 -3.366 11.269 1.00 86.19 85 PHE A N 1
ATOM 633 C CA . PHE A 1 85 ? -7.629 -2.870 10.087 1.00 86.19 85 PHE A CA 1
ATOM 634 C C . PHE A 1 85 ? -8.727 -3.849 9.658 1.00 86.19 85 PHE A C 1
ATOM 636 O O . PHE A 1 85 ? -8.505 -5.064 9.708 1.00 86.19 85 PHE A O 1
ATOM 643 N N . PRO A 1 86 ? -9.900 -3.334 9.253 1.00 85.38 86 PRO A N 1
ATOM 644 C CA . PRO A 1 86 ? -11.010 -4.171 8.840 1.00 85.38 86 PRO A CA 1
ATOM 645 C C . PRO A 1 86 ? -10.645 -4.932 7.566 1.00 85.38 86 PRO A C 1
ATOM 647 O O . PRO A 1 86 ? -9.979 -4.410 6.668 1.00 85.38 86 PRO A O 1
ATOM 650 N N . GLN A 1 87 ? -11.088 -6.183 7.486 1.00 86.06 87 GLN A N 1
ATOM 651 C CA . GLN A 1 87 ? -10.931 -6.974 6.274 1.00 86.06 87 GLN A CA 1
ATOM 652 C C . GLN A 1 87 ? -12.019 -6.574 5.267 1.00 86.06 87 GLN A C 1
ATOM 654 O O . GLN A 1 87 ? -13.185 -6.485 5.647 1.00 86.06 87 GLN A O 1
ATOM 659 N N . PRO A 1 88 ? -11.679 -6.366 3.983 1.00 88.06 88 PRO A N 1
ATOM 660 C CA . PRO A 1 88 ? -12.659 -5.971 2.969 1.00 88.06 88 PRO A CA 1
ATOM 661 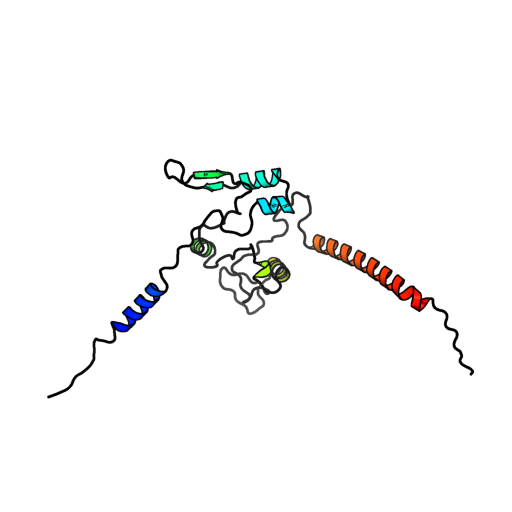C C . PRO A 1 88 ? -13.654 -7.090 2.629 1.00 88.06 88 PRO A C 1
ATOM 663 O O . PRO A 1 88 ? -14.742 -6.823 2.129 1.00 88.06 88 PRO A O 1
ATOM 666 N N . TYR A 1 89 ? -13.285 -8.345 2.891 1.00 87.50 89 TYR A N 1
ATOM 667 C CA . TYR A 1 89 ? -14.106 -9.521 2.625 1.00 87.50 89 TYR A CA 1
ATOM 668 C C . TYR A 1 89 ? -14.128 -10.425 3.855 1.00 87.50 89 TYR A C 1
ATOM 670 O O . TYR A 1 89 ? -13.121 -10.552 4.546 1.00 87.50 89 TYR A O 1
ATOM 678 N N . ALA A 1 90 ? -15.254 -11.103 4.085 1.00 85.88 90 ALA A N 1
ATOM 679 C CA . ALA A 1 90 ? -15.409 -12.028 5.209 1.00 85.88 90 ALA A CA 1
ATOM 680 C C . ALA A 1 90 ? -14.531 -13.287 5.092 1.00 85.88 90 ALA A C 1
ATOM 682 O O . ALA A 1 90 ? -14.110 -13.848 6.101 1.00 85.88 90 ALA A O 1
ATOM 683 N N . ASN A 1 91 ? -14.288 -13.766 3.867 1.00 86.06 91 ASN A N 1
ATOM 684 C CA . ASN A 1 91 ? -13.469 -14.946 3.608 1.00 86.06 91 ASN A CA 1
ATOM 685 C C . ASN A 1 91 ? -12.851 -14.921 2.198 1.00 86.06 91 ASN A C 1
ATOM 687 O O . ASN A 1 91 ? -13.207 -14.108 1.340 1.00 86.06 91 ASN A O 1
ATOM 691 N N . GLU A 1 92 ? -11.924 -15.851 1.953 1.00 85.00 92 GLU A N 1
ATOM 692 C CA . GLU A 1 92 ? -11.230 -15.988 0.668 1.00 85.00 92 GLU A CA 1
ATOM 693 C C . GLU A 1 92 ? -12.194 -16.275 -0.493 1.00 85.00 92 GLU A C 1
ATOM 695 O O . GLU A 1 92 ? -12.022 -15.748 -1.592 1.00 85.00 92 GLU A O 1
ATOM 700 N N . GLN A 1 93 ? -13.230 -17.084 -0.261 1.00 85.25 93 GLN A N 1
ATOM 701 C CA . GLN A 1 93 ? -14.199 -17.446 -1.298 1.00 85.25 93 GLN A CA 1
ATOM 702 C C . GLN A 1 93 ? -15.021 -16.236 -1.754 1.00 85.25 93 GLN A C 1
ATOM 704 O O . GLN A 1 93 ? -15.194 -16.041 -2.955 1.00 85.25 93 GLN A O 1
ATOM 709 N N . ALA A 1 94 ? -15.457 -15.387 -0.822 1.00 86.81 94 ALA A N 1
ATOM 710 C CA . ALA A 1 94 ? -16.144 -14.134 -1.113 1.00 86.81 94 ALA A CA 1
ATOM 711 C C . ALA A 1 94 ? -15.234 -13.174 -1.887 1.00 86.81 94 ALA A C 1
ATOM 713 O O . ALA A 1 94 ? -15.665 -12.580 -2.873 1.00 86.81 94 ALA A O 1
ATOM 714 N N . ALA A 1 95 ? -13.958 -13.087 -1.501 1.00 88.56 95 ALA A N 1
ATOM 715 C CA . ALA A 1 95 ? -12.977 -12.278 -2.213 1.00 88.56 95 ALA A CA 1
ATOM 716 C C . ALA A 1 95 ? -12.751 -12.781 -3.651 1.00 88.56 95 ALA A C 1
ATOM 718 O O . ALA A 1 95 ? -12.741 -11.982 -4.587 1.00 88.56 95 ALA A O 1
ATOM 719 N N . ARG A 1 96 ? -12.628 -14.099 -3.856 1.00 87.94 96 ARG A N 1
ATOM 720 C CA . ARG A 1 96 ? -12.508 -14.697 -5.195 1.00 87.94 96 ARG A CA 1
ATOM 721 C C . ARG A 1 96 ? -13.764 -14.482 -6.023 1.00 87.94 96 ARG A C 1
ATOM 723 O O . ARG A 1 96 ? -13.653 -14.127 -7.188 1.00 87.94 96 ARG A O 1
ATOM 730 N N . PHE A 1 97 ? -14.943 -14.661 -5.436 1.00 89.19 97 PHE A N 1
ATOM 731 C CA . PHE A 1 97 ? -16.208 -14.438 -6.128 1.00 89.19 97 PHE A CA 1
ATOM 732 C C . PHE A 1 97 ? -16.343 -12.984 -6.604 1.00 89.19 97 PHE A C 1
ATOM 734 O O . PHE A 1 97 ? -16.655 -12.754 -7.770 1.00 89.19 97 PHE A O 1
ATOM 741 N N . ALA A 1 98 ? -16.018 -12.012 -5.746 1.00 90.31 98 ALA A N 1
ATOM 742 C CA . ALA A 1 98 ? -16.080 -10.589 -6.082 1.00 90.31 98 ALA A CA 1
ATOM 743 C C . ALA A 1 98 ? -15.072 -10.167 -7.170 1.00 90.31 98 ALA A C 1
ATOM 745 O O . ALA A 1 98 ? -15.345 -9.241 -7.927 1.00 90.31 98 ALA A O 1
ATOM 746 N N . ASN A 1 99 ? -13.926 -10.850 -7.274 1.00 88.38 99 ASN A N 1
ATOM 747 C CA . ASN A 1 99 ? -12.827 -10.490 -8.181 1.00 88.38 99 ASN A CA 1
ATOM 748 C C . ASN A 1 99 ? -12.640 -11.490 -9.341 1.00 88.38 99 ASN A C 1
ATOM 750 O O . ASN A 1 99 ? -11.522 -11.700 -9.814 1.00 88.38 99 ASN A O 1
ATOM 754 N N . GLY A 1 100 ? -13.709 -12.160 -9.787 1.00 85.38 100 GLY A N 1
ATOM 755 C CA . GLY A 1 100 ? -13.656 -13.022 -10.979 1.00 85.38 100 GLY A CA 1
ATOM 756 C C . GLY A 1 100 ? -12.748 -14.255 -10.839 1.00 85.38 100 GLY A C 1
ATOM 757 O O . GLY A 1 100 ? -12.112 -14.683 -11.798 1.00 85.38 100 GLY A O 1
ATOM 758 N N . GLY A 1 101 ? -12.651 -14.815 -9.632 1.00 85.31 101 GLY A N 1
ATOM 759 C CA . GLY A 1 101 ? -11.846 -15.989 -9.275 1.00 85.31 101 GLY A CA 1
ATOM 760 C C . GLY A 1 101 ? -10.453 -15.669 -8.717 1.00 85.31 101 GLY A C 1
ATOM 761 O O . GLY A 1 101 ? -9.814 -16.540 -8.110 1.00 85.31 101 GLY A O 1
ATOM 762 N N . ALA A 1 102 ? -9.981 -14.428 -8.866 1.00 87.75 102 ALA A N 1
ATOM 763 C CA . ALA A 1 102 ? -8.695 -13.988 -8.334 1.00 87.75 102 ALA A CA 1
ATOM 764 C C . ALA A 1 102 ? -8.802 -13.624 -6.846 1.00 87.75 102 ALA A C 1
ATOM 766 O O . ALA A 1 102 ? -9.749 -12.973 -6.423 1.00 87.75 102 ALA A O 1
ATOM 767 N N . TYR A 1 103 ? -7.818 -14.025 -6.039 1.00 88.56 103 TYR A N 1
ATOM 768 C CA . TYR A 1 103 ? -7.754 -13.633 -4.631 1.00 88.56 103 TYR A CA 1
ATOM 769 C C . TYR A 1 103 ? -6.769 -12.471 -4.444 1.00 88.56 103 TYR A C 1
ATOM 771 O O . TYR A 1 103 ? -5.579 -12.658 -4.728 1.00 88.56 103 TYR A O 1
ATOM 779 N N . PRO A 1 104 ? -7.218 -11.290 -3.979 1.00 89.94 104 PRO A N 1
ATOM 780 C CA . PRO A 1 104 ? -6.313 -10.207 -3.621 1.00 89.94 104 PRO A CA 1
ATOM 781 C C . PRO A 1 104 ? -5.482 -10.616 -2.389 1.00 89.94 104 PRO A C 1
ATOM 783 O O . PRO A 1 104 ? -6.056 -10.916 -1.342 1.00 89.94 104 PRO A O 1
ATOM 786 N N . PRO A 1 105 ? -4.140 -10.665 -2.486 1.00 89.44 105 PRO A N 1
ATOM 787 C CA . PRO A 1 105 ? -3.299 -11.054 -1.359 1.00 89.44 105 PRO A CA 1
ATOM 788 C C . PRO A 1 105 ? -3.287 -9.972 -0.271 1.00 89.44 105 PRO A C 1
ATOM 790 O O . PRO A 1 105 ? -3.345 -8.782 -0.578 1.00 89.44 105 PRO A O 1
ATOM 793 N N . ASP A 1 106 ? -3.123 -10.380 0.990 1.00 88.69 106 ASP A N 1
ATOM 794 C CA . ASP A 1 106 ? -2.913 -9.443 2.101 1.00 88.69 106 ASP A CA 1
ATOM 795 C C . ASP A 1 106 ? -1.638 -8.608 1.883 1.00 88.69 106 ASP A C 1
ATOM 797 O O . ASP A 1 106 ? -0.554 -9.128 1.587 1.00 88.69 106 ASP A O 1
ATOM 801 N N . LEU A 1 107 ? -1.774 -7.290 2.036 1.00 88.50 107 LEU A N 1
ATOM 802 C CA . LEU A 1 107 ? -0.715 -6.321 1.774 1.00 88.50 107 LEU A CA 1
ATOM 803 C C . LEU A 1 107 ? 0.216 -6.100 2.972 1.00 88.50 107 LEU A C 1
ATOM 805 O O . LEU A 1 107 ? 1.267 -5.480 2.809 1.00 88.50 107 LEU A O 1
ATOM 809 N N . SER A 1 108 ? -0.093 -6.658 4.148 1.00 85.12 108 SER A N 1
ATOM 810 C CA . SER A 1 108 ? 0.704 -6.474 5.372 1.00 85.12 108 SER A CA 1
ATOM 811 C C . SER A 1 108 ? 2.196 -6.808 5.206 1.00 85.12 108 SER A C 1
ATOM 813 O O . SER A 1 108 ? 3.050 -6.165 5.815 1.00 85.12 108 SER A O 1
ATOM 815 N N . LEU A 1 109 ? 2.534 -7.804 4.375 1.00 86.88 109 LEU A N 1
ATOM 816 C CA . LEU A 1 109 ? 3.913 -8.264 4.138 1.00 86.88 109 LEU A CA 1
ATOM 817 C C . LEU A 1 109 ? 4.301 -8.309 2.656 1.00 86.88 109 LEU A C 1
ATOM 819 O O . LEU A 1 109 ? 5.312 -8.919 2.299 1.00 86.88 109 LEU A O 1
ATOM 823 N N . ILE A 1 110 ? 3.533 -7.671 1.775 1.00 85.44 110 ILE A N 1
ATOM 824 C CA . ILE A 1 110 ? 3.696 -7.849 0.327 1.00 85.44 110 ILE A CA 1
ATOM 825 C C . ILE A 1 110 ? 5.073 -7.399 -0.187 1.00 85.44 110 ILE A C 1
ATOM 827 O O . ILE A 1 110 ? 5.641 -8.039 -1.069 1.00 85.44 110 ILE A O 1
ATOM 831 N N . THR A 1 111 ? 5.664 -6.374 0.436 1.00 83.69 111 THR A N 1
ATOM 832 C CA . THR A 1 111 ? 7.021 -5.879 0.139 1.00 83.69 111 THR A CA 1
ATOM 833 C C . THR A 1 111 ? 8.122 -6.874 0.504 1.00 83.69 111 THR A C 1
ATOM 835 O O . THR A 1 111 ? 9.215 -6.797 -0.043 1.00 83.69 111 THR A O 1
ATOM 838 N N . LYS A 1 112 ? 7.864 -7.811 1.421 1.00 85.00 112 LYS A N 1
ATOM 839 C CA . LYS A 1 112 ? 8.804 -8.882 1.790 1.00 85.00 112 LYS A CA 1
ATOM 840 C C . LYS A 1 112 ? 8.494 -10.193 1.072 1.00 85.00 112 LYS A C 1
ATOM 842 O O . LYS A 1 112 ? 9.390 -10.995 0.847 1.00 85.00 112 LYS A O 1
ATOM 847 N N . ALA A 1 113 ? 7.230 -10.412 0.718 1.00 86.62 113 ALA A N 1
ATOM 848 C CA . ALA A 1 113 ? 6.751 -11.632 0.078 1.00 86.62 113 ALA A CA 1
ATOM 849 C C . ALA A 1 113 ? 6.973 -11.669 -1.446 1.00 86.62 113 ALA A C 1
ATOM 851 O O . ALA A 1 113 ? 6.642 -12.669 -2.086 1.00 86.62 113 ALA A O 1
ATOM 852 N N . ARG A 1 114 ? 7.458 -10.582 -2.059 1.00 84.00 114 ARG A N 1
ATOM 853 C CA . ARG A 1 114 ? 7.748 -10.492 -3.499 1.00 84.00 114 ARG A CA 1
ATOM 854 C C . ARG A 1 114 ? 9.215 -10.161 -3.742 1.00 84.00 114 ARG A C 1
ATOM 856 O O . ARG A 1 114 ? 9.858 -9.506 -2.925 1.00 84.00 114 ARG A O 1
ATOM 863 N N . HIS A 1 115 ? 9.730 -10.629 -4.879 1.00 82.19 115 HIS A N 1
ATOM 864 C CA . HIS A 1 115 ? 11.087 -10.314 -5.315 1.00 82.19 115 HIS A CA 1
ATOM 865 C C . HIS A 1 115 ? 11.224 -8.804 -5.517 1.00 82.19 115 HIS A C 1
ATOM 867 O O . HIS A 1 115 ? 10.282 -8.162 -5.968 1.00 82.19 115 HIS A O 1
ATOM 873 N N . ASP A 1 116 ? 12.371 -8.241 -5.137 1.00 80.50 116 ASP A N 1
ATOM 874 C CA . ASP A 1 116 ? 12.667 -6.802 -5.246 1.00 80.50 116 ASP A CA 1
ATOM 875 C C . ASP A 1 116 ? 11.672 -5.863 -4.511 1.00 80.50 116 ASP A C 1
ATOM 877 O O . ASP A 1 116 ? 11.712 -4.640 -4.645 1.00 80.50 116 ASP A O 1
ATOM 881 N N . GLY A 1 117 ? 10.783 -6.437 -3.691 1.00 84.31 117 GLY A N 1
ATOM 882 C CA . GLY A 1 117 ? 9.912 -5.772 -2.730 1.00 84.31 117 GLY A CA 1
ATOM 883 C C . GLY A 1 117 ? 9.224 -4.503 -3.227 1.00 84.31 117 GLY A C 1
ATOM 884 O O . GLY A 1 117 ? 8.244 -4.554 -3.968 1.00 84.31 117 GLY A O 1
ATOM 885 N N . GLN A 1 118 ? 9.710 -3.354 -2.754 1.00 80.00 118 GLN A N 1
ATOM 886 C CA . GLN A 1 118 ? 9.134 -2.040 -3.054 1.00 80.00 118 GLN A CA 1
ATOM 887 C C . GLN A 1 118 ? 9.260 -1.665 -4.535 1.00 80.00 118 GLN A C 1
ATOM 889 O O . GLN A 1 118 ? 8.306 -1.132 -5.099 1.00 80.00 118 GLN A O 1
ATOM 894 N N . ASN A 1 119 ? 10.392 -1.979 -5.171 1.00 80.00 119 ASN A N 1
ATOM 895 C CA . ASN A 1 119 ? 10.629 -1.667 -6.581 1.00 80.00 119 ASN A CA 1
ATOM 896 C C . ASN A 1 119 ? 9.631 -2.413 -7.470 1.00 80.00 119 ASN A C 1
ATOM 898 O O . ASN A 1 119 ? 9.032 -1.820 -8.365 1.00 80.00 119 ASN A O 1
ATOM 902 N N . TYR A 1 12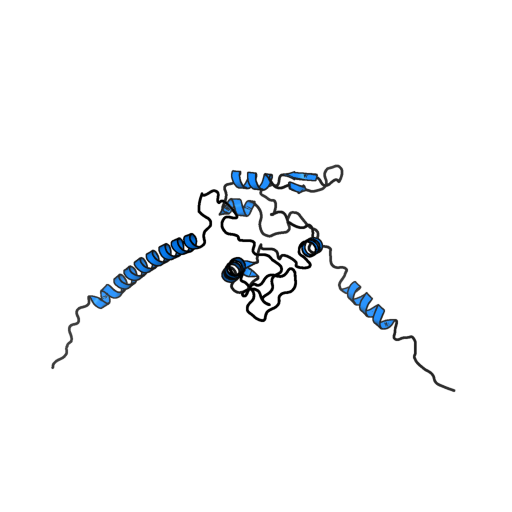0 ? 9.396 -3.694 -7.165 1.00 83.44 120 TYR A N 1
ATOM 903 C CA . TYR A 1 120 ? 8.403 -4.510 -7.858 1.00 83.44 120 TYR A CA 1
ATOM 904 C C . TYR A 1 120 ? 6.997 -3.919 -7.732 1.00 83.44 120 TYR A C 1
ATOM 906 O O . TYR A 1 120 ? 6.296 -3.785 -8.729 1.00 83.44 120 TYR A O 1
ATOM 914 N N . ILE A 1 121 ? 6.584 -3.523 -6.525 1.00 81.56 121 ILE A N 1
ATOM 915 C CA . ILE A 1 121 ? 5.245 -2.959 -6.297 1.00 81.56 121 ILE A CA 1
ATOM 916 C C . ILE A 1 121 ? 5.084 -1.622 -7.022 1.00 81.56 121 ILE A C 1
ATOM 918 O O . ILE A 1 121 ? 4.060 -1.398 -7.664 1.00 81.56 121 ILE A O 1
ATOM 922 N N . PHE A 1 122 ? 6.094 -0.752 -6.969 1.00 83.31 122 PHE A N 1
ATOM 923 C CA . PHE A 1 122 ? 6.064 0.528 -7.672 1.00 83.31 122 PHE A CA 1
ATOM 924 C C . PHE A 1 122 ? 5.958 0.337 -9.191 1.00 83.31 122 PHE A C 1
ATOM 926 O O . PHE A 1 122 ? 5.089 0.934 -9.832 1.00 83.31 122 PHE A O 1
ATOM 933 N N . ALA A 1 123 ? 6.786 -0.544 -9.760 1.00 84.00 123 ALA A N 1
ATOM 934 C CA . ALA A 1 123 ? 6.749 -0.873 -11.181 1.00 84.00 123 ALA A CA 1
ATOM 935 C C . ALA A 1 123 ? 5.419 -1.529 -11.584 1.00 84.00 123 ALA A C 1
ATOM 937 O O . ALA A 1 123 ? 4.871 -1.214 -12.636 1.00 84.00 123 ALA A O 1
ATOM 938 N N . LEU A 1 124 ? 4.852 -2.387 -10.732 1.00 84.69 124 LEU A N 1
ATOM 939 C CA . LEU A 1 124 ? 3.551 -3.005 -10.967 1.00 84.69 124 LEU A CA 1
ATOM 940 C C . LEU A 1 124 ? 2.432 -1.954 -11.020 1.00 84.69 124 LEU A C 1
ATOM 942 O O . LEU A 1 124 ? 1.610 -1.990 -11.929 1.00 84.69 124 LEU A O 1
ATOM 946 N N . LEU A 1 125 ? 2.395 -1.009 -10.081 1.00 86.25 125 LEU A N 1
ATOM 947 C CA . LEU A 1 125 ? 1.311 -0.025 -10.000 1.00 86.25 125 LEU A CA 1
ATOM 948 C C . LEU A 1 125 ? 1.367 1.031 -11.115 1.00 86.25 125 LEU A C 1
ATOM 950 O O . LEU A 1 125 ? 0.325 1.434 -11.629 1.00 86.25 125 LEU A O 1
ATOM 954 N N . THR A 1 126 ? 2.567 1.448 -11.517 1.00 84.94 126 THR A N 1
ATOM 955 C CA . THR A 1 126 ? 2.776 2.475 -12.558 1.00 84.94 126 THR A CA 1
ATOM 956 C C . THR A 1 126 ? 2.907 1.888 -13.969 1.00 84.94 126 THR A C 1
ATOM 958 O O . THR A 1 126 ? 2.674 2.570 -14.965 1.00 84.94 126 THR A O 1
ATOM 961 N N . GLY A 1 127 ? 3.239 0.601 -14.082 1.00 85.06 127 GLY A N 1
ATOM 962 C CA . GLY A 1 127 ? 3.626 -0.063 -15.327 1.00 85.06 127 GLY A CA 1
ATOM 963 C C . GLY A 1 127 ? 2.496 -0.580 -16.216 1.00 85.06 127 GLY A C 1
ATOM 964 O O . GLY A 1 127 ? 2.786 -1.306 -17.165 1.00 85.06 127 GLY A O 1
ATOM 965 N N . TYR A 1 128 ? 1.235 -0.242 -15.941 1.00 88.19 128 TYR A N 1
ATOM 966 C CA . TYR A 1 128 ? 0.105 -0.629 -16.795 1.00 88.19 128 TYR A CA 1
ATOM 967 C C . TYR A 1 128 ? 0.247 -0.028 -18.200 1.00 88.19 128 TYR A C 1
ATOM 969 O O . TYR A 1 128 ? 0.412 1.185 -18.350 1.00 88.19 128 TYR A O 1
ATOM 977 N N . ARG A 1 129 ? 0.195 -0.880 -19.230 1.00 86.56 129 ARG A N 1
ATOM 978 C CA . ARG A 1 129 ? 0.383 -0.519 -20.647 1.00 86.56 129 ARG A CA 1
ATOM 979 C C . ARG A 1 129 ? -0.532 -1.353 -21.532 1.00 86.56 129 ARG A C 1
ATOM 981 O O . ARG A 1 129 ? -1.050 -2.365 -21.079 1.00 86.56 129 ARG A O 1
ATOM 988 N N . ASP A 1 130 ? -0.679 -0.968 -22.793 1.00 86.62 130 ASP A N 1
ATOM 989 C CA . ASP A 1 130 ? -1.366 -1.802 -23.778 1.00 86.62 130 ASP A CA 1
ATOM 990 C C . ASP A 1 130 ? -0.530 -3.042 -24.143 1.00 86.62 130 ASP A C 1
ATOM 992 O O . ASP A 1 130 ? 0.708 -2.975 -24.149 1.00 86.62 130 ASP A O 1
ATOM 996 N N . PRO A 1 131 ? -1.175 -4.188 -24.436 1.00 88.12 131 PRO A N 1
ATOM 997 C CA . PRO A 1 131 ? -0.467 -5.399 -24.820 1.00 88.12 131 PRO A CA 1
ATOM 998 C C . PRO A 1 131 ? 0.308 -5.197 -26.131 1.00 88.12 131 PRO A C 1
ATOM 1000 O O . PRO A 1 131 ? -0.213 -4.597 -27.076 1.00 88.12 131 PRO A O 1
ATOM 1003 N N . PRO A 1 132 ? 1.543 -5.719 -26.235 1.00 87.94 132 PRO A N 1
ATOM 1004 C CA . PRO A 1 132 ? 2.298 -5.678 -27.478 1.00 87.94 132 PRO A CA 1
ATOM 1005 C C . PRO A 1 132 ? 1.610 -6.519 -28.561 1.00 87.94 132 PRO A C 1
ATOM 1007 O O . PRO A 1 132 ? 0.857 -7.455 -28.275 1.00 87.94 132 PRO A O 1
ATOM 1010 N N . ALA A 1 133 ? 1.903 -6.206 -29.825 1.00 85.06 133 ALA A N 1
ATOM 1011 C CA . ALA A 1 133 ? 1.326 -6.907 -30.967 1.00 85.06 133 ALA A CA 1
ATOM 1012 C C . ALA A 1 133 ? 1.543 -8.431 -30.863 1.00 85.06 133 ALA A C 1
ATOM 1014 O O . ALA A 1 133 ? 2.672 -8.898 -30.725 1.00 85.06 133 ALA A O 1
ATOM 1015 N N . GLY A 1 134 ? 0.450 -9.199 -30.934 1.00 81.12 134 GLY A N 1
ATOM 1016 C CA . GLY A 1 134 ? 0.459 -10.665 -30.860 1.00 81.12 134 GLY A CA 1
ATOM 1017 C C . GLY A 1 134 ? 0.110 -11.265 -29.491 1.00 81.12 134 GLY A C 1
ATOM 1018 O O . GLY A 1 134 ? -0.080 -12.476 -29.411 1.00 81.12 134 GLY A O 1
ATOM 1019 N N . VAL A 1 135 ? -0.033 -10.459 -28.432 1.00 80.56 135 VAL A N 1
ATOM 1020 C CA . VAL A 1 135 ? -0.472 -10.938 -27.108 1.00 80.56 135 VAL A CA 1
ATOM 1021 C C . VAL A 1 135 ? -1.958 -10.637 -26.912 1.00 80.56 135 VAL A C 1
ATOM 1023 O O . VAL A 1 135 ? -2.345 -9.500 -26.662 1.00 80.56 135 VAL A O 1
ATOM 1026 N N . SER A 1 136 ? -2.803 -11.664 -27.010 1.00 81.56 136 SER A N 1
ATOM 1027 C CA . SER A 1 136 ? -4.226 -11.565 -26.669 1.00 81.56 136 SER A CA 1
ATOM 1028 C C . SER A 1 136 ? -4.446 -11.893 -25.195 1.00 81.56 136 SER A C 1
ATOM 1030 O O . SER A 1 136 ? -4.098 -12.987 -24.743 1.00 81.56 136 SER A O 1
ATOM 1032 N N . ILE A 1 137 ? -5.055 -10.973 -24.454 1.00 83.69 137 ILE A N 1
ATOM 1033 C CA . ILE A 1 137 ? -5.412 -11.175 -23.049 1.00 83.69 137 ILE A CA 1
ATOM 1034 C C . ILE A 1 137 ? -6.856 -11.669 -22.971 1.00 83.69 137 ILE A C 1
ATOM 1036 O O . ILE A 1 137 ? -7.692 -11.299 -23.793 1.00 83.69 137 ILE A O 1
ATOM 1040 N N . ARG A 1 138 ? -7.141 -12.537 -21.997 1.00 83.56 138 ARG A N 1
ATOM 1041 C CA . ARG A 1 138 ? -8.506 -13.002 -21.732 1.00 83.56 138 ARG A CA 1
ATOM 1042 C C . ARG A 1 138 ? -9.354 -11.856 -21.178 1.00 83.56 138 ARG A C 1
ATOM 1044 O O . ARG A 1 138 ? -8.841 -10.958 -20.517 1.00 83.56 138 ARG A O 1
ATOM 1051 N N . GLU A 1 139 ? -10.653 -11.915 -21.429 1.00 80.56 139 GLU A N 1
ATOM 1052 C CA . GLU A 1 139 ? -11.605 -10.928 -20.924 1.00 80.56 139 GLU A CA 1
ATOM 1053 C C . GLU A 1 139 ? -11.551 -10.847 -19.386 1.00 80.56 139 GLU A C 1
ATOM 1055 O O . GLU A 1 139 ? -11.493 -11.873 -18.707 1.00 80.56 139 GLU A O 1
ATOM 1060 N N . GLY A 1 140 ? -11.495 -9.625 -18.844 1.00 82.81 140 GLY A N 1
ATOM 1061 C CA . GLY A 1 140 ? -11.355 -9.363 -17.403 1.00 82.81 140 GLY A CA 1
ATOM 1062 C C . GLY A 1 140 ? -9.916 -9.320 -16.864 1.00 82.81 140 GLY A C 1
ATOM 1063 O O . GLY A 1 140 ? -9.725 -9.069 -15.677 1.00 82.81 140 GLY A O 1
ATOM 1064 N N . LEU A 1 141 ? -8.896 -9.538 -17.703 1.00 87.19 141 LEU A N 1
ATOM 1065 C CA . LEU A 1 141 ? -7.485 -9.376 -17.334 1.00 87.19 141 LEU A CA 1
ATOM 1066 C C . LEU A 1 141 ? -6.863 -8.160 -18.036 1.00 87.19 141 LEU A C 1
ATOM 1068 O O . LEU A 1 141 ? -7.209 -7.813 -19.164 1.00 87.19 141 LEU A O 1
ATOM 1072 N N . HIS A 1 142 ? -5.891 -7.540 -17.374 1.00 89.38 142 HIS A N 1
ATOM 1073 C CA . HIS A 1 142 ? -5.180 -6.349 -17.829 1.00 89.38 142 HIS A CA 1
ATOM 1074 C C . HIS A 1 142 ? -3.707 -6.655 -18.088 1.00 89.38 142 HIS A C 1
ATOM 1076 O O . HIS A 1 142 ? -3.114 -7.494 -17.410 1.00 89.38 142 HIS A O 1
ATOM 1082 N N . TYR A 1 143 ? -3.097 -5.971 -19.056 1.00 89.00 143 TYR A N 1
ATOM 1083 C CA . TYR A 1 143 ? -1.682 -6.171 -19.348 1.00 89.00 143 TYR A CA 1
ATOM 1084 C C . TYR A 1 143 ? -0.799 -5.436 -18.343 1.00 89.00 143 TYR A C 1
ATOM 1086 O O . TYR A 1 143 ? -0.958 -4.236 -18.105 1.00 89.00 143 TYR A O 1
ATOM 1094 N N . ASN A 1 144 ? 0.184 -6.148 -17.800 1.00 89.06 144 ASN A N 1
ATOM 1095 C CA . ASN A 1 144 ? 1.261 -5.547 -17.035 1.00 89.06 144 ASN A CA 1
ATOM 1096 C C . ASN A 1 144 ? 2.569 -6.321 -17.267 1.00 89.06 144 ASN A C 1
ATOM 1098 O O . ASN A 1 144 ? 2.647 -7.490 -16.887 1.00 89.06 144 ASN A O 1
ATOM 1102 N N . PRO A 1 145 ? 3.611 -5.697 -17.845 1.00 88.25 145 PRO A N 1
ATOM 1103 C CA . PRO A 1 145 ? 4.862 -6.379 -18.175 1.00 88.25 145 PRO A CA 1
ATOM 1104 C C . PRO A 1 145 ? 5.650 -6.840 -16.942 1.00 88.25 145 PRO A C 1
ATOM 1106 O O . PRO A 1 145 ? 6.448 -7.769 -17.047 1.00 88.25 145 PRO A O 1
ATOM 1109 N N . TYR A 1 146 ? 5.441 -6.211 -15.782 1.00 85.94 146 TYR A N 1
ATOM 1110 C CA . TYR A 1 146 ? 6.123 -6.570 -14.539 1.00 85.94 146 TYR A CA 1
ATOM 1111 C C . TYR A 1 146 ? 5.430 -7.724 -13.810 1.00 85.94 146 TYR A C 1
ATOM 1113 O O . TYR A 1 146 ? 6.050 -8.384 -12.979 1.00 85.94 146 TYR A O 1
ATOM 1121 N N . PHE A 1 147 ? 4.158 -7.997 -14.119 1.00 88.50 147 PHE A N 1
ATOM 1122 C CA . PHE A 1 147 ? 3.444 -9.116 -13.521 1.00 88.50 147 PHE A CA 1
ATOM 1123 C C . PHE A 1 147 ? 3.881 -10.443 -14.166 1.00 88.50 147 PHE A C 1
ATOM 1125 O O . PHE A 1 147 ? 3.882 -10.555 -15.396 1.00 88.50 147 PHE A O 1
ATOM 1132 N N . PRO A 1 148 ? 4.211 -11.485 -13.381 1.00 85.50 148 PRO A N 1
ATOM 1133 C CA . PRO A 1 148 ? 4.529 -12.800 -13.929 1.00 85.50 148 PRO A CA 1
ATOM 1134 C C . PRO A 1 148 ? 3.369 -13.348 -14.772 1.00 85.50 148 PRO A C 1
ATOM 1136 O O . PRO A 1 148 ? 2.267 -13.551 -14.272 1.00 85.50 148 PRO A O 1
ATOM 1139 N N . GLY A 1 149 ? 3.615 -13.585 -16.062 1.00 84.31 149 GLY A N 1
ATOM 1140 C CA . GLY A 1 149 ? 2.587 -14.017 -17.018 1.00 84.31 149 GLY A CA 1
ATOM 1141 C C . GLY A 1 149 ? 1.894 -12.879 -17.776 1.00 84.31 149 GLY A C 1
ATOM 1142 O O . GLY A 1 149 ? 1.064 -13.151 -18.638 1.00 84.31 149 GLY A O 1
ATOM 1143 N N . GLY A 1 150 ? 2.234 -11.617 -17.502 1.00 83.69 150 GLY A N 1
ATOM 1144 C CA . GLY A 1 150 ? 1.819 -10.453 -18.289 1.00 83.69 150 GLY A CA 1
ATOM 1145 C C . GLY A 1 150 ? 0.353 -10.035 -18.147 1.00 83.69 150 GLY A C 1
ATOM 1146 O O . GLY A 1 150 ? 0.010 -8.931 -18.554 1.00 83.69 150 GLY A O 1
ATOM 1147 N N . ALA A 1 151 ? -0.508 -10.879 -17.576 1.00 86.31 151 ALA A N 1
ATOM 1148 C CA . ALA A 1 151 ? -1.940 -10.639 -17.426 1.00 86.31 151 ALA A CA 1
ATOM 1149 C C . ALA A 1 151 ? -2.333 -10.637 -15.940 1.00 86.31 151 ALA A C 1
ATOM 1151 O O . ALA A 1 151 ? -2.186 -11.650 -15.257 1.00 86.31 151 ALA A O 1
ATOM 1152 N N . ILE A 1 152 ? -2.838 -9.506 -15.446 1.00 87.75 152 ILE A N 1
ATOM 1153 C CA . ILE A 1 152 ? -3.236 -9.294 -14.050 1.00 87.75 152 ILE A CA 1
ATOM 1154 C C . ILE A 1 152 ? -4.745 -9.042 -13.948 1.00 87.75 152 ILE A C 1
ATOM 1156 O O . ILE A 1 152 ? -5.314 -8.330 -14.766 1.00 87.75 152 ILE A O 1
ATOM 1160 N N . ALA A 1 153 ? -5.410 -9.624 -12.947 1.00 89.00 153 ALA A N 1
ATOM 1161 C CA . ALA A 1 153 ? -6.854 -9.444 -12.730 1.00 89.00 153 ALA A CA 1
ATOM 1162 C C . ALA A 1 153 ? -7.212 -8.073 -12.117 1.00 89.00 153 ALA A C 1
ATOM 1164 O O . ALA A 1 153 ? -8.375 -7.704 -12.026 1.00 89.00 153 ALA A O 1
ATOM 1165 N N . MET A 1 154 ? -6.205 -7.321 -11.672 1.00 89.56 154 MET A N 1
ATOM 1166 C CA . MET A 1 154 ? -6.363 -6.002 -11.069 1.00 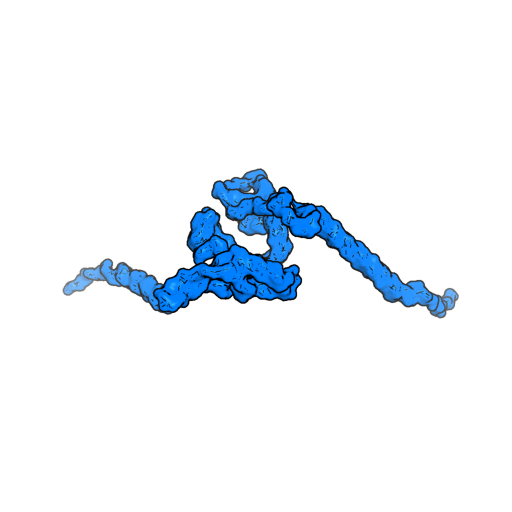89.56 154 MET A CA 1
ATOM 1167 C C . MET A 1 154 ? -6.346 -4.922 -12.163 1.00 89.56 154 MET A C 1
ATOM 1169 O O . MET A 1 154 ? -5.363 -4.863 -12.912 1.00 89.56 154 MET A O 1
ATOM 1173 N N . PRO A 1 155 ? -7.361 -4.046 -12.252 1.00 88.88 155 PRO A N 1
ATOM 1174 C CA . PRO A 1 155 ? -7.323 -2.880 -13.131 1.00 88.88 155 PRO A CA 1
ATOM 1175 C C . PRO A 1 155 ? -6.307 -1.839 -12.644 1.00 88.88 155 PRO A C 1
ATOM 1177 O O . PRO A 1 155 ? -5.813 -1.897 -11.517 1.00 88.88 155 PRO A O 1
ATOM 1180 N N . LYS A 1 156 ? -5.990 -0.855 -13.491 1.00 88.38 156 LYS A N 1
ATOM 1181 C CA . LYS A 1 156 ? -5.149 0.278 -13.086 1.00 88.38 156 LYS A CA 1
ATOM 1182 C C . LYS A 1 156 ? -5.906 1.123 -12.053 1.00 88.38 156 LYS A C 1
ATOM 1184 O O . LYS A 1 156 ? -6.819 1.861 -12.404 1.00 88.38 156 LYS A O 1
ATOM 1189 N N . MET A 1 157 ? -5.518 0.991 -10.784 1.00 82.81 157 MET A N 1
ATOM 1190 C CA . MET A 1 157 ? -6.156 1.705 -9.668 1.00 82.81 157 MET A CA 1
ATOM 1191 C C . MET A 1 157 ? -5.614 3.124 -9.474 1.00 82.81 157 MET A C 1
ATOM 1193 O O . MET A 1 157 ? -6.348 4.007 -9.044 1.00 82.81 157 MET A O 1
ATOM 1197 N N . LEU A 1 158 ? -4.334 3.355 -9.787 1.00 83.19 158 LEU A N 1
ATOM 1198 C CA . LEU A 1 158 ? -3.719 4.676 -9.677 1.00 83.19 158 LEU A CA 1
ATOM 1199 C C . LEU A 1 158 ? -3.984 5.478 -10.951 1.00 83.19 158 LEU A C 1
ATOM 1201 O O . LEU A 1 158 ? -3.300 5.294 -11.958 1.00 83.19 158 LEU A O 1
ATOM 1205 N N . ASN A 1 159 ? -4.980 6.356 -10.889 1.00 80.00 159 ASN A N 1
ATOM 1206 C CA . ASN A 1 159 ? -5.228 7.375 -11.903 1.00 80.00 159 ASN A CA 1
ATOM 1207 C C . ASN A 1 159 ? -4.734 8.732 -11.396 1.00 80.00 159 ASN A C 1
ATOM 1209 O O . ASN A 1 159 ? -4.814 9.019 -10.198 1.00 80.00 159 ASN A O 1
ATOM 1213 N N . ASP A 1 160 ? -4.233 9.564 -12.306 1.00 74.50 160 ASP A N 1
ATOM 1214 C CA . ASP A 1 160 ? -3.756 10.902 -11.957 1.00 74.50 160 ASP A CA 1
ATOM 1215 C C . ASP A 1 160 ? -4.899 11.729 -11.353 1.00 74.50 160 ASP A C 1
ATOM 1217 O O . ASP A 1 160 ? -5.988 11.812 -11.921 1.00 74.50 160 ASP A O 1
ATOM 1221 N N . GLY A 1 161 ? -4.649 12.323 -10.182 1.00 72.38 161 GLY A N 1
ATOM 1222 C CA . GLY A 1 161 ? -5.631 13.143 -9.465 1.00 72.38 161 GLY A CA 1
ATOM 1223 C C . GLY A 1 161 ? -6.769 12.369 -8.788 1.00 72.38 161 GLY A C 1
ATOM 1224 O O . GLY A 1 161 ? -7.767 12.979 -8.427 1.00 72.38 161 GLY A O 1
ATOM 1225 N N . ALA A 1 162 ? -6.653 11.049 -8.602 1.00 71.81 162 ALA A N 1
ATOM 1226 C CA . ALA A 1 162 ? -7.707 10.253 -7.962 1.00 71.81 162 ALA A CA 1
ATOM 1227 C C . ALA A 1 162 ? -7.943 10.585 -6.475 1.00 71.81 162 ALA A C 1
ATOM 1229 O O . ALA A 1 162 ? -9.014 10.287 -5.950 1.00 71.81 162 ALA A O 1
ATOM 1230 N N . ILE A 1 163 ? -6.946 11.151 -5.789 1.00 74.38 163 ILE A N 1
ATOM 1231 C CA . ILE A 1 163 ? -7.005 11.496 -4.366 1.00 74.38 163 ILE A CA 1
ATOM 1232 C C . ILE A 1 163 ? -6.399 12.887 -4.185 1.00 74.38 163 ILE A C 1
ATOM 1234 O O . ILE A 1 163 ? -5.341 13.187 -4.744 1.00 74.38 163 ILE A O 1
ATOM 1238 N N . GLU A 1 164 ? -7.062 13.713 -3.384 1.00 77.50 164 GLU A N 1
ATOM 1239 C CA . GLU A 1 164 ? -6.527 14.982 -2.902 1.00 77.50 164 GLU A CA 1
ATOM 1240 C C . GLU A 1 164 ? -5.819 14.741 -1.566 1.00 77.50 164 GLU A C 1
ATOM 1242 O O . GLU A 1 164 ? -6.403 14.185 -0.636 1.00 77.50 164 GLU A O 1
ATOM 1247 N N . TYR A 1 165 ? -4.542 15.113 -1.473 1.00 74.75 165 TYR A N 1
ATOM 1248 C CA . TYR A 1 165 ? -3.801 14.998 -0.220 1.00 74.75 165 TYR A CA 1
ATOM 1249 C C . TYR A 1 165 ? -4.138 16.162 0.717 1.00 74.75 165 TYR A C 1
ATOM 1251 O O . TYR A 1 165 ? -4.218 17.315 0.292 1.00 74.75 165 TYR A O 1
ATOM 1259 N N . GLU A 1 166 ? -4.259 15.871 2.013 1.00 74.75 166 GLU A N 1
ATOM 1260 C CA . GLU A 1 166 ? -4.546 16.867 3.058 1.00 74.75 166 GLU A CA 1
ATOM 1261 C C . GLU A 1 166 ? -3.453 17.945 3.178 1.00 74.75 166 GLU A C 1
ATOM 1263 O O . GLU A 1 166 ? -3.712 19.059 3.629 1.00 74.75 166 GLU A O 1
ATOM 1268 N N . ASP A 1 167 ? -2.230 17.640 2.736 1.00 73.31 167 ASP A N 1
ATOM 1269 C CA . ASP A 1 167 ? -1.091 18.563 2.722 1.00 73.31 167 ASP A CA 1
ATOM 1270 C C . ASP A 1 167 ? -1.062 19.490 1.489 1.00 73.31 167 ASP A C 1
ATOM 1272 O O . ASP A 1 167 ? -0.145 20.305 1.341 1.00 73.31 167 ASP A O 1
ATOM 1276 N N . GLY A 1 168 ? -2.055 19.375 0.598 1.00 68.19 168 GLY A N 1
ATOM 1277 C CA . GLY A 1 168 ? -2.166 20.165 -0.626 1.00 68.19 168 GLY A CA 1
ATOM 1278 C C . GLY A 1 168 ? -1.091 19.849 -1.668 1.00 68.19 168 GLY A C 1
ATOM 1279 O O . GLY A 1 168 ? -0.913 20.617 -2.619 1.00 68.19 168 GLY A O 1
ATOM 1280 N N . THR A 1 169 ? -0.339 18.753 -1.513 1.00 65.62 169 THR A N 1
ATOM 1281 C CA . THR A 1 169 ? 0.641 18.356 -2.523 1.00 65.62 169 THR A CA 1
ATOM 1282 C C . THR A 1 169 ? -0.065 17.834 -3.782 1.00 65.62 169 THR A C 1
ATOM 1284 O O . THR A 1 169 ? -0.979 17.018 -3.695 1.00 65.62 169 THR A O 1
ATOM 1287 N N . PRO A 1 170 ? 0.319 18.286 -4.990 1.00 59.31 170 PRO A N 1
ATOM 1288 C CA . PRO A 1 170 ? -0.232 17.728 -6.217 1.00 59.31 170 PRO A CA 1
ATOM 1289 C C . PRO A 1 170 ? 0.306 16.308 -6.428 1.00 59.31 170 PRO A C 1
ATOM 1291 O O . PRO A 1 170 ? 1.515 16.101 -6.541 1.00 59.31 170 PRO A O 1
ATOM 1294 N N . ALA A 1 171 ? -0.597 15.330 -6.518 1.00 57.69 171 ALA A N 1
ATOM 1295 C CA . ALA A 1 171 ? -0.300 13.905 -6.667 1.00 57.69 171 ALA A CA 1
ATOM 1296 C C . ALA A 1 171 ? 0.349 13.549 -8.022 1.00 57.69 171 ALA A C 1
ATOM 1298 O O . ALA A 1 171 ? -0.276 12.924 -8.873 1.00 57.69 171 ALA A O 1
ATOM 1299 N N . THR A 1 172 ? 1.603 13.960 -8.242 1.00 62.53 172 THR A N 1
ATOM 1300 C CA . THR A 1 172 ? 2.326 13.780 -9.513 1.00 62.53 172 THR A CA 1
ATOM 1301 C C . THR A 1 172 ? 3.696 13.120 -9.320 1.00 62.53 172 THR A C 1
ATOM 1303 O O . THR A 1 172 ? 4.472 13.474 -8.429 1.00 62.53 172 THR A O 1
ATOM 1306 N N . GLU A 1 173 ? 4.036 12.171 -10.201 1.00 59.94 173 GLU A N 1
ATOM 1307 C CA . GLU A 1 173 ? 5.299 11.405 -10.173 1.00 59.94 173 GLU A CA 1
ATOM 1308 C C . GLU A 1 173 ? 6.551 12.304 -10.248 1.00 59.94 173 GLU A C 1
ATOM 1310 O O . GLU A 1 173 ? 7.589 12.019 -9.641 1.00 59.94 173 GLU A O 1
ATOM 1315 N N . ALA A 1 174 ? 6.436 13.447 -10.930 1.00 57.25 174 ALA A N 1
ATOM 1316 C CA . ALA A 1 174 ? 7.509 14.424 -11.097 1.00 57.25 174 ALA A CA 1
ATOM 1317 C C . ALA A 1 174 ? 8.005 15.022 -9.764 1.00 57.25 174 ALA A C 1
ATOM 1319 O O . ALA A 1 174 ? 9.195 15.324 -9.622 1.00 57.25 174 ALA A O 1
ATOM 1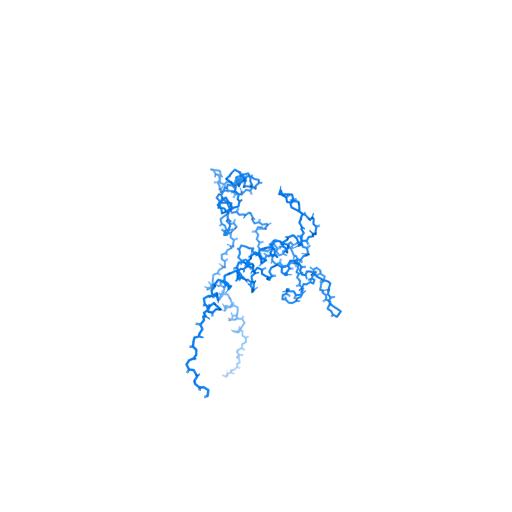320 N N . GLN A 1 175 ? 7.131 15.157 -8.760 1.00 60.47 175 GLN A N 1
ATOM 1321 C CA . GLN A 1 175 ? 7.488 15.781 -7.484 1.00 60.47 175 GLN A CA 1
ATOM 1322 C C . GLN A 1 175 ? 8.343 14.859 -6.600 1.00 60.47 175 GLN A C 1
ATOM 1324 O O . GLN A 1 175 ? 9.251 15.331 -5.909 1.00 60.47 175 GLN A O 1
ATOM 1329 N N . MET A 1 176 ? 8.119 13.541 -6.660 1.00 60.84 176 MET A N 1
ATOM 1330 C CA . MET A 1 176 ? 8.994 12.562 -6.004 1.00 60.84 176 MET A CA 1
ATOM 1331 C C . MET A 1 176 ? 10.387 12.567 -6.641 1.00 60.84 176 MET A C 1
ATOM 1333 O O . MET A 1 176 ? 11.386 12.614 -5.921 1.00 60.84 176 MET A O 1
ATOM 1337 N N . GLY A 1 177 ? 10.462 12.610 -7.976 1.00 67.44 177 GLY A N 1
ATOM 1338 C CA . GLY A 1 177 ? 11.729 12.717 -8.704 1.00 67.44 177 GLY A CA 1
ATOM 1339 C C . GLY A 1 177 ? 12.539 13.954 -8.303 1.00 67.44 177 GLY A C 1
ATOM 1340 O O . GLY A 1 177 ? 13.730 13.846 -8.008 1.00 67.44 177 GLY A O 1
ATOM 1341 N N . PHE A 1 178 ? 11.889 15.117 -8.193 1.00 74.19 178 PHE A N 1
ATOM 1342 C CA . PHE A 1 178 ? 12.550 16.356 -7.775 1.00 74.19 178 PHE A CA 1
ATOM 1343 C C . PHE A 1 178 ? 13.147 16.267 -6.360 1.00 74.19 178 PHE A C 1
ATOM 1345 O O . PHE A 1 178 ? 14.296 16.663 -6.153 1.00 74.19 178 PHE A O 1
ATOM 1352 N N . LYS A 1 179 ? 12.415 15.687 -5.394 1.00 70.00 179 LYS A N 1
ATOM 1353 C CA . LYS A 1 179 ? 12.905 15.499 -4.015 1.00 70.00 179 LYS A CA 1
ATOM 1354 C C . LYS A 1 179 ? 14.156 14.612 -3.971 1.00 70.00 179 LYS A C 1
ATOM 1356 O O . LYS A 1 179 ? 15.128 14.961 -3.303 1.00 70.00 179 LYS A O 1
ATOM 1361 N N . TRP A 1 180 ? 14.179 13.510 -4.723 1.00 71.00 180 TRP A N 1
ATOM 1362 C CA . TRP A 1 180 ? 15.344 12.619 -4.784 1.00 71.00 180 TRP A CA 1
ATOM 1363 C C . TRP A 1 180 ? 16.546 13.251 -5.491 1.00 71.00 180 TRP A C 1
ATOM 1365 O O . TRP A 1 180 ? 17.669 13.124 -5.004 1.00 71.00 180 TRP A O 1
ATOM 1375 N N . ILE A 1 181 ? 16.334 13.989 -6.586 1.00 80.75 181 ILE A N 1
ATOM 1376 C CA . ILE A 1 181 ? 17.408 14.724 -7.276 1.00 80.75 181 ILE A CA 1
ATOM 1377 C C . ILE A 1 181 ? 18.020 15.781 -6.345 1.00 80.75 181 ILE A C 1
ATOM 1379 O O . ILE A 1 181 ? 19.245 15.915 -6.275 1.00 80.75 181 ILE A O 1
ATOM 1383 N N . PHE A 1 182 ? 17.193 16.487 -5.571 1.00 87.00 182 PHE A N 1
ATOM 1384 C CA . PHE A 1 182 ? 17.666 17.449 -4.578 1.00 87.00 182 PHE A CA 1
ATOM 1385 C C . PHE A 1 182 ? 18.525 16.782 -3.488 1.00 87.00 182 PHE A C 1
ATOM 1387 O O . PHE A 1 182 ? 19.633 17.239 -3.210 1.00 87.00 182 PHE A O 1
ATOM 1394 N N . VAL A 1 183 ? 18.089 15.643 -2.940 1.00 88.88 183 VAL A N 1
ATOM 1395 C CA . VAL A 1 183 ? 18.869 14.889 -1.939 1.00 88.88 183 VAL A CA 1
ATOM 1396 C C . VAL A 1 183 ? 20.185 14.361 -2.523 1.00 88.88 183 VAL A C 1
ATOM 1398 O O . VAL A 1 183 ? 21.239 14.495 -1.896 1.00 88.88 183 VAL A O 1
ATOM 1401 N N . LEU A 1 184 ? 20.158 13.808 -3.739 1.00 86.38 184 LEU A N 1
ATOM 1402 C CA . LEU A 1 184 ? 21.352 13.284 -4.407 1.00 86.38 184 LEU A CA 1
ATOM 1403 C C . LEU A 1 184 ? 22.357 14.393 -4.743 1.00 86.38 184 LEU A C 1
ATOM 1405 O O . LEU A 1 184 ? 23.558 14.191 -4.572 1.00 86.38 184 LEU A O 1
ATOM 1409 N N . SER A 1 185 ? 21.894 15.575 -5.161 1.00 88.62 185 SER A N 1
ATOM 1410 C CA . SER A 1 185 ? 22.775 16.722 -5.421 1.00 88.62 185 SER A CA 1
ATOM 1411 C C . SER A 1 185 ? 23.465 17.237 -4.150 1.00 88.62 185 SER A C 1
ATOM 1413 O O . SER A 1 185 ? 24.675 17.475 -4.173 1.00 88.62 185 SER A O 1
ATOM 1415 N N . LEU A 1 186 ? 22.754 17.306 -3.017 1.00 89.62 186 LEU A N 1
ATOM 1416 C CA . LEU A 1 186 ? 23.336 17.630 -1.706 1.00 89.62 186 LEU A CA 1
ATOM 1417 C C . LEU A 1 186 ? 24.371 16.587 -1.260 1.00 89.62 186 LEU A C 1
ATOM 1419 O O . LEU A 1 186 ? 25.468 16.945 -0.821 1.00 89.62 186 LEU A O 1
ATOM 1423 N N . ALA A 1 187 ? 24.060 15.298 -1.425 1.00 89.81 187 ALA A N 1
ATOM 1424 C CA . ALA A 1 187 ? 24.985 14.211 -1.115 1.00 89.81 187 ALA A CA 1
ATOM 1425 C C . ALA A 1 187 ? 26.248 14.260 -1.992 1.00 89.81 187 ALA A C 1
ATOM 1427 O O . ALA A 1 187 ? 27.355 14.030 -1.500 1.00 89.81 187 ALA A O 1
ATOM 1428 N N . LEU A 1 188 ? 26.110 14.610 -3.274 1.00 89.25 188 LEU A N 1
ATOM 1429 C CA . LEU A 1 188 ? 27.226 14.715 -4.213 1.00 89.25 188 LEU A CA 1
ATOM 1430 C C . LEU A 1 188 ? 28.133 15.913 -3.896 1.00 89.25 188 LEU A C 1
ATOM 1432 O O . LEU A 1 188 ? 29.357 15.796 -3.989 1.00 89.25 188 LEU A O 1
ATOM 1436 N N . LEU A 1 189 ? 27.558 17.032 -3.444 1.00 91.62 189 LEU A N 1
ATOM 1437 C CA . LEU A 1 189 ? 28.304 18.200 -2.966 1.00 91.62 189 LEU A CA 1
ATOM 1438 C C . LEU A 1 189 ? 29.113 17.845 -1.705 1.00 91.62 189 LEU A C 1
ATOM 1440 O O . LEU A 1 189 ? 30.323 18.086 -1.656 1.00 91.62 189 LEU A O 1
ATOM 1444 N N . GLN A 1 190 ? 28.484 17.167 -0.740 1.00 88.06 190 GLN A N 1
ATOM 1445 C CA . GLN A 1 190 ? 29.147 16.692 0.477 1.00 88.06 190 GLN A CA 1
ATOM 1446 C C . GLN A 1 190 ? 30.253 15.670 0.175 1.00 88.06 190 GLN A C 1
ATOM 1448 O O . GLN A 1 190 ? 31.358 15.765 0.715 1.00 88.06 190 GLN A O 1
ATOM 1453 N N . ALA A 1 191 ? 30.001 14.713 -0.721 1.00 89.50 191 ALA A N 1
ATOM 1454 C CA . ALA A 1 191 ? 30.991 13.728 -1.147 1.00 89.50 191 ALA A CA 1
ATOM 1455 C C . ALA A 1 191 ? 32.166 14.383 -1.895 1.00 89.50 191 ALA A C 1
ATOM 1457 O O . ALA A 1 191 ? 33.327 14.031 -1.666 1.00 89.50 191 ALA A O 1
ATOM 1458 N N . GLY A 1 192 ? 31.887 15.373 -2.749 1.00 92.31 192 GLY A N 1
ATOM 1459 C CA . GLY A 1 192 ? 32.897 16.170 -3.443 1.00 92.31 192 GLY A CA 1
ATOM 1460 C C . GLY A 1 192 ? 33.789 16.944 -2.472 1.00 92.31 192 GLY A C 1
ATOM 1461 O O . GLY A 1 192 ? 35.019 16.892 -2.587 1.00 92.31 192 GLY A O 1
ATOM 1462 N N . TYR A 1 193 ? 33.182 17.587 -1.472 1.00 92.62 193 TYR A N 1
ATOM 1463 C CA . TYR A 1 193 ? 33.895 18.264 -0.392 1.00 92.62 193 TYR A CA 1
ATOM 1464 C C . TYR A 1 193 ? 34.764 17.286 0.410 1.00 92.62 193 TYR A C 1
ATOM 1466 O O . TYR A 1 193 ? 35.969 17.502 0.562 1.00 92.62 193 TYR A O 1
ATOM 1474 N N . TYR A 1 194 ? 34.199 16.153 0.835 1.00 91.88 194 TYR A N 1
ATOM 1475 C CA . TYR A 1 194 ? 34.913 15.141 1.614 1.00 91.88 194 TYR A CA 1
ATOM 1476 C C . TYR A 1 194 ? 36.105 14.545 0.850 1.00 91.88 194 TYR A C 1
ATOM 1478 O O . TYR A 1 194 ? 37.208 14.418 1.391 1.00 91.88 194 TYR A O 1
ATOM 1486 N N . ARG A 1 195 ? 35.925 14.244 -0.444 1.00 88.19 195 ARG A N 1
ATOM 1487 C CA . ARG A 1 195 ? 37.000 13.762 -1.322 1.00 88.19 195 ARG A CA 1
ATOM 1488 C C . ARG A 1 195 ? 38.119 14.794 -1.450 1.00 88.19 195 ARG A C 1
ATOM 1490 O O . ARG A 1 195 ? 39.290 14.426 -1.371 1.00 88.19 195 ARG A O 1
ATOM 1497 N N . ARG A 1 196 ? 37.788 16.078 -1.632 1.00 89.00 196 ARG A N 1
ATOM 1498 C CA . ARG A 1 196 ? 38.781 17.165 -1.694 1.00 89.00 196 ARG A CA 1
ATOM 1499 C C . ARG A 1 196 ? 39.548 17.303 -0.381 1.00 89.00 196 ARG A C 1
ATOM 1501 O O . ARG A 1 196 ? 40.773 17.378 -0.433 1.00 89.00 196 ARG A O 1
ATOM 1508 N N . LEU A 1 197 ? 38.858 17.254 0.758 1.00 90.25 197 LEU A N 1
ATOM 1509 C CA . LEU A 1 197 ? 39.460 17.345 2.089 1.00 90.25 197 LEU A CA 1
ATOM 1510 C C . LEU A 1 197 ? 40.482 16.218 2.322 1.00 90.25 197 LEU A C 1
ATOM 1512 O O . LEU A 1 197 ? 41.629 16.483 2.677 1.00 90.25 197 LEU A O 1
ATOM 1516 N N . LYS A 1 198 ? 40.105 14.961 2.045 1.00 88.62 198 LYS A N 1
ATOM 1517 C CA . LYS A 1 198 ? 40.988 13.795 2.234 1.00 88.62 198 LYS A CA 1
ATOM 1518 C C . LYS A 1 198 ? 42.209 13.808 1.315 1.00 88.62 198 LYS A C 1
ATOM 1520 O O . LYS A 1 198 ? 43.301 13.449 1.741 1.00 88.62 198 LYS A O 1
ATOM 1525 N N . TRP A 1 199 ? 42.045 14.246 0.069 1.00 86.44 199 TRP A N 1
ATOM 1526 C CA . TRP A 1 199 ? 43.145 14.314 -0.898 1.00 86.44 199 TRP A CA 1
ATOM 1527 C C . TRP A 1 199 ? 44.003 15.574 -0.759 1.00 86.44 199 TRP A C 1
ATOM 1529 O O . TRP A 1 199 ? 45.056 15.651 -1.393 1.00 86.44 199 TRP A O 1
ATOM 1539 N N . SER A 1 200 ? 43.587 16.546 0.058 1.00 91.38 200 SER A N 1
ATOM 1540 C CA . SER A 1 200 ? 44.314 17.802 0.244 1.00 91.38 200 SER A CA 1
ATOM 1541 C C . SER A 1 200 ? 45.740 17.555 0.735 1.00 91.38 200 SER A C 1
ATOM 1543 O O . SER A 1 200 ? 46.674 18.080 0.144 1.00 91.38 200 SER A O 1
ATOM 1545 N N . VAL A 1 201 ? 45.916 16.677 1.730 1.00 86.19 201 VAL A N 1
ATOM 1546 C CA . VAL A 1 201 ? 47.224 16.365 2.341 1.00 86.19 201 VAL A CA 1
ATOM 1547 C C . VAL A 1 201 ? 48.218 15.803 1.319 1.00 86.19 201 VAL A C 1
ATOM 1549 O O . VAL A 1 201 ? 49.381 16.196 1.289 1.00 86.19 201 VAL A O 1
ATOM 1552 N N . LEU A 1 202 ? 47.760 14.904 0.445 1.00 86.50 202 LEU A N 1
ATOM 1553 C CA . LEU A 1 202 ? 48.604 14.322 -0.601 1.00 86.50 202 LEU A CA 1
ATOM 1554 C C . LEU A 1 202 ? 48.895 15.312 -1.730 1.00 86.50 202 LEU A C 1
ATOM 1556 O O . LEU A 1 202 ? 49.983 15.275 -2.296 1.00 86.50 202 LEU A O 1
ATOM 1560 N N . LYS A 1 203 ? 47.940 16.188 -2.065 1.00 84.44 203 LYS A N 1
ATOM 1561 C CA . LYS A 1 203 ? 48.089 17.171 -3.148 1.00 84.44 203 LYS A CA 1
ATOM 1562 C C . LYS A 1 203 ? 48.922 18.392 -2.753 1.00 84.44 203 LYS A C 1
ATOM 1564 O O . LYS A 1 203 ? 49.500 19.011 -3.636 1.00 84.44 203 LYS A O 1
ATOM 1569 N N . SER A 1 204 ? 48.996 18.739 -1.468 1.00 86.25 204 SER A N 1
ATOM 1570 C CA . SER A 1 204 ? 49.755 19.900 -0.980 1.00 86.25 204 SER A CA 1
ATOM 1571 C C . SER A 1 204 ? 51.186 19.578 -0.540 1.00 86.25 204 SER A C 1
ATOM 1573 O O . SER A 1 204 ? 51.906 20.484 -0.120 1.00 86.25 204 SER A O 1
ATOM 1575 N N . ARG A 1 205 ? 51.615 18.310 -0.591 1.00 87.56 205 ARG A N 1
ATOM 1576 C CA . ARG A 1 205 ? 52.967 17.927 -0.162 1.00 87.56 205 ARG A CA 1
ATOM 1577 C C . ARG A 1 205 ? 54.013 18.401 -1.174 1.00 87.56 205 ARG A C 1
ATOM 1579 O O . ARG A 1 205 ? 53.876 18.165 -2.372 1.00 87.56 205 ARG A O 1
ATOM 1586 N N . LYS A 1 206 ? 55.080 19.031 -0.685 1.00 86.12 206 LYS A N 1
ATOM 1587 C CA . LYS A 1 206 ? 56.283 19.320 -1.475 1.00 86.12 206 LYS A CA 1
ATOM 1588 C C . LYS A 1 206 ? 57.260 18.166 -1.280 1.00 86.12 206 LYS A C 1
ATOM 1590 O O . LYS A 1 206 ? 57.536 17.797 -0.143 1.00 86.12 206 LYS A O 1
ATOM 1595 N N . LEU A 1 207 ? 57.731 17.580 -2.375 1.00 84.31 207 LEU A N 1
ATOM 1596 C CA . LEU A 1 207 ? 58.709 16.496 -2.349 1.00 84.31 207 LEU A CA 1
ATOM 1597 C C . LEU A 1 207 ? 60.063 17.066 -2.760 1.00 84.31 207 LEU A C 1
ATOM 1599 O O . LEU A 1 207 ? 60.167 17.684 -3.817 1.00 84.31 207 LEU A O 1
ATOM 1603 N N . VAL A 1 208 ? 61.074 16.868 -1.920 1.00 82.12 208 VAL A N 1
ATOM 1604 C CA . VAL A 1 208 ? 62.472 17.052 -2.311 1.00 82.12 208 VAL A CA 1
ATOM 1605 C C . VAL A 1 208 ? 62.925 15.709 -2.862 1.00 82.12 208 VAL A C 1
ATOM 1607 O O . VAL A 1 208 ? 62.816 14.694 -2.176 1.00 82.12 208 VAL A O 1
ATOM 1610 N N . LEU A 1 209 ? 63.321 15.692 -4.130 1.00 77.56 209 LEU A N 1
ATOM 1611 C CA . LEU A 1 209 ? 63.826 14.495 -4.783 1.00 77.56 209 LEU A CA 1
ATOM 1612 C C . LEU A 1 209 ? 65.348 14.571 -4.761 1.00 77.56 209 LEU A C 1
ATOM 1614 O O . LEU A 1 209 ? 65.919 15.431 -5.428 1.00 77.56 209 LEU A O 1
ATOM 1618 N N . ASP A 1 210 ? 65.985 13.668 -4.020 1.00 73.38 210 ASP A N 1
ATOM 1619 C CA . ASP A 1 210 ? 67.434 13.464 -4.075 1.00 73.38 210 ASP A CA 1
ATOM 1620 C C . ASP A 1 210 ? 67.774 12.676 -5.343 1.00 73.38 210 ASP A C 1
ATOM 1622 O O . ASP A 1 210 ? 68.082 11.485 -5.318 1.00 73.38 210 ASP A O 1
ATOM 1626 N N . VAL A 1 211 ? 67.640 13.343 -6.485 1.00 75.12 211 VAL A N 1
ATOM 1627 C CA . VAL A 1 211 ? 68.111 12.838 -7.770 1.00 75.12 211 VAL A CA 1
ATOM 1628 C C . VAL A 1 211 ? 69.245 13.741 -8.220 1.00 75.12 211 VAL A C 1
ATOM 1630 O O . VAL A 1 211 ? 69.054 14.925 -8.491 1.00 75.12 211 VAL A O 1
ATOM 1633 N N . ILE A 1 212 ? 70.436 13.157 -8.267 1.00 71.56 212 ILE A N 1
ATOM 1634 C CA . ILE A 1 212 ? 71.600 13.738 -8.925 1.00 71.56 212 ILE A CA 1
ATOM 1635 C C . ILE A 1 212 ? 71.472 13.346 -10.399 1.00 71.56 212 ILE A C 1
ATOM 1637 O O . ILE A 1 212 ? 71.305 12.164 -10.701 1.00 71.56 212 ILE A O 1
ATOM 1641 N N . ASN A 1 213 ? 71.449 14.351 -11.272 1.00 66.12 213 ASN A N 1
ATOM 1642 C CA . ASN A 1 213 ? 71.305 14.192 -12.721 1.00 66.12 213 ASN A CA 1
ATOM 1643 C C . ASN A 1 213 ? 72.549 13.551 -13.347 1.00 66.12 213 ASN A C 1
ATOM 1645 O O . ASN A 1 213 ? 73.663 13.905 -12.894 1.00 66.12 213 ASN A O 1
#

Secondary structure (DSSP, 8-state):
-------STTTTHHHHHHHHHHHHH-PPPP----TT-SS-BHHHHHHHTS-HHHHHHHHHHSEEEEEE-TTS-EEEEE--TTSBPPPSSSSHHHHHHHTTTPPPPPGGGHHHHSTTHHHHHHHHHH---PPPTT-PPPTT-EE-TTSTTSEESS-----TTSS--TT-----HHHHHHHHHHHHHHHHHHHHHHHHHHHHHHHS---------

Organism: NCBI:txid2727402

Radius of gyration: 31.36 Å; chains: 1; bounding box: 99×100×59 Å